Protein AF-A0A9K3CYK8-F1 (afdb_monomer)

pLDDT: mean 83.5, std 22.13, range [29.59, 98.69]

Nearest PDB structures (foldseek):
  2ig6-assembly1_B  TM=9.078E-01  e=1.113E-08  Clostridium acetobutylicum
  2ig6-assembly1_A  TM=8.802E-01  e=7.775E-09  Clostridium acetobutylicum
  4hmt-assembly1_B  TM=7.846E-01  e=5.418E-07  Pseudomonas fluorescens
  1wv4-assembly1_A  TM=6.008E-01  e=1.178E-06  Escherichia coli
  6vna-assembly1_C  TM=7.480E-01  e=2.199E-03  Paracoccus denitrificans PD1222

Foldseek 3Di:
DDDPDPPPDDDDPPDDPDPPPCVVVDDDDPLPPDDVPDDDPCPPLCVDPDPDQPAPLSLLVVLQVLFWWKKWFAAPVRDIDIDTHGFQDQDPQGTKDKDFCPDSVNVRCVVPQWMKIWDADPLQKIKIKIFGKDWDDDPVVLVVSCVRPVVVCVVQPDPSSNSMTMMGRRWIKIKIWGPNDQLIFIDIHTGNPDDTFQAAKFFAPVQFPLPCQLQVQQSRSQWDADPSSGIGGDRGSHPLPCRSQVRRPRNRMGRGDD

Radius of gyration: 25.14 Å; Cα contacts (8 Å, |Δi|>4): 433; chains: 1; bounding box: 73×49×67 Å

Structure (mmCIF, N/CA/C/O backbone):
data_AF-A0A9K3CYK8-F1
#
_entry.id   AF-A0A9K3CYK8-F1
#
loop_
_atom_site.group_PDB
_atom_site.id
_atom_site.type_symbol
_atom_site.label_atom_id
_atom_site.label_alt_id
_atom_site.label_comp_id
_atom_site.label_asym_id
_atom_site.label_entity_id
_atom_site.label_seq_id
_atom_site.pdbx_PDB_ins_code
_atom_site.Cartn_x
_atom_site.Cartn_y
_atom_site.Cartn_z
_atom_site.occupancy
_atom_site.B_iso_or_equiv
_atom_site.auth_seq_id
_atom_site.auth_comp_id
_atom_site.auth_asym_id
_atom_site.auth_atom_id
_atom_site.pdbx_PDB_model_num
ATOM 1 N N . MET A 1 1 ? -45.089 -24.190 -9.686 1.00 43.69 1 MET A N 1
ATOM 2 C CA . MET A 1 1 ? -44.679 -24.145 -11.102 1.00 43.69 1 MET A CA 1
ATOM 3 C C . MET A 1 1 ? -45.570 -23.138 -11.801 1.00 43.69 1 MET A C 1
ATOM 5 O O . MET A 1 1 ? -46.744 -23.421 -11.980 1.00 43.69 1 MET A O 1
ATOM 9 N N . LEU A 1 2 ? -45.048 -21.945 -12.073 1.00 34.94 2 LEU A N 1
ATOM 10 C CA . LEU A 1 2 ? -45.691 -20.921 -12.896 1.00 34.94 2 LEU A CA 1
ATOM 11 C C . LEU A 1 2 ? -44.668 -20.553 -13.970 1.00 34.94 2 LEU A C 1
ATOM 13 O O . LEU A 1 2 ? -43.512 -20.273 -13.654 1.00 34.94 2 LEU A O 1
ATOM 17 N N . GLU A 1 3 ? -45.086 -20.710 -15.219 1.00 35.28 3 GLU A N 1
ATOM 18 C CA . GLU A 1 3 ? -44.246 -20.758 -16.409 1.00 35.28 3 GLU A CA 1
ATOM 19 C C . GLU A 1 3 ? -43.629 -19.399 -16.752 1.00 35.28 3 GLU A C 1
ATOM 21 O O . GLU A 1 3 ? -44.305 -18.383 -16.911 1.00 35.28 3 GLU A O 1
ATOM 26 N N . VAL A 1 4 ? -42.309 -19.416 -16.924 1.00 42.91 4 VAL A N 1
ATOM 27 C CA . VAL A 1 4 ? -41.505 -18.332 -17.485 1.00 42.91 4 VAL A CA 1
ATOM 28 C C . VAL A 1 4 ? -41.605 -18.424 -19.012 1.00 42.91 4 VAL A C 1
ATOM 30 O O . VAL A 1 4 ? -40.718 -18.971 -19.655 1.00 42.91 4 VAL A O 1
ATOM 33 N N . SER A 1 5 ? -42.708 -17.968 -19.616 1.00 43.75 5 SER A N 1
ATOM 34 C CA . SER A 1 5 ? -42.855 -18.016 -21.088 1.00 43.75 5 SER A CA 1
ATOM 35 C C . SER A 1 5 ? -43.394 -16.736 -21.744 1.00 43.75 5 SER A C 1
ATOM 37 O O . SER A 1 5 ? -43.825 -16.772 -22.895 1.00 43.75 5 SER A O 1
ATOM 39 N N . ARG A 1 6 ? -43.372 -15.585 -21.057 1.00 40.88 6 ARG A N 1
ATOM 40 C CA . ARG A 1 6 ? -43.890 -14.312 -21.610 1.00 40.88 6 ARG A CA 1
ATOM 41 C C . ARG A 1 6 ? -42.954 -13.101 -21.524 1.00 40.88 6 ARG A C 1
ATOM 43 O O . ARG A 1 6 ? -43.420 -11.977 -21.627 1.00 40.88 6 ARG A O 1
ATOM 50 N N . LEU A 1 7 ? -41.642 -13.303 -21.387 1.00 39.56 7 LEU A N 1
ATOM 51 C CA . LEU A 1 7 ? -40.661 -12.199 -21.362 1.00 39.56 7 LEU A CA 1
ATOM 52 C C . LEU A 1 7 ? -39.682 -12.181 -22.553 1.00 39.56 7 LEU A C 1
ATOM 54 O O . LEU A 1 7 ? -38.671 -11.495 -22.487 1.00 39.56 7 LEU A O 1
ATOM 58 N N . LEU A 1 8 ? -39.966 -12.899 -23.648 1.00 42.44 8 LEU A N 1
ATOM 59 C CA . LEU A 1 8 ? -39.068 -12.979 -24.816 1.00 42.44 8 LEU A CA 1
ATOM 60 C C . LEU A 1 8 ? -39.701 -12.557 -26.157 1.00 42.44 8 LEU A C 1
ATOM 62 O O . LEU A 1 8 ? -39.203 -12.969 -27.199 1.00 42.44 8 LEU A O 1
ATOM 66 N N . SER A 1 9 ? -40.781 -11.765 -26.179 1.00 41.84 9 SER A N 1
ATOM 67 C CA . SER A 1 9 ? -41.390 -11.343 -27.459 1.00 41.84 9 SER A CA 1
ATOM 68 C C . SER A 1 9 ? -41.108 -9.908 -27.898 1.00 41.84 9 SER A C 1
ATOM 70 O O . SER A 1 9 ? -41.313 -9.625 -29.072 1.00 41.84 9 SER A O 1
ATOM 72 N N . ASP A 1 10 ? -40.566 -9.039 -27.044 1.00 39.19 10 ASP A N 1
ATOM 73 C CA . ASP A 1 10 ? -40.296 -7.651 -27.434 1.00 39.19 10 ASP A CA 1
ATOM 74 C C . ASP A 1 10 ? -38.790 -7.386 -27.397 1.00 39.19 10 ASP A C 1
ATOM 76 O O . ASP A 1 10 ? -38.218 -6.961 -26.394 1.00 39.19 10 ASP A O 1
ATOM 80 N N . SER A 1 11 ? -38.127 -7.683 -28.516 1.00 43.31 11 SER A N 1
ATOM 81 C CA . SER A 1 11 ? -36.791 -7.143 -28.769 1.00 43.31 11 SER A CA 1
ATOM 82 C C . SER A 1 11 ? -36.913 -5.619 -28.897 1.00 43.31 11 SER A C 1
ATOM 84 O O . SER A 1 11 ? -37.762 -5.159 -29.666 1.00 43.31 11 SER A O 1
ATOM 86 N N . PRO A 1 12 ? -36.107 -4.814 -28.178 1.00 38.88 12 PRO A N 1
ATOM 87 C CA . PRO A 1 12 ? -36.102 -3.374 -28.390 1.00 38.88 12 PRO A CA 1
ATOM 88 C C . PRO A 1 12 ? -35.723 -3.083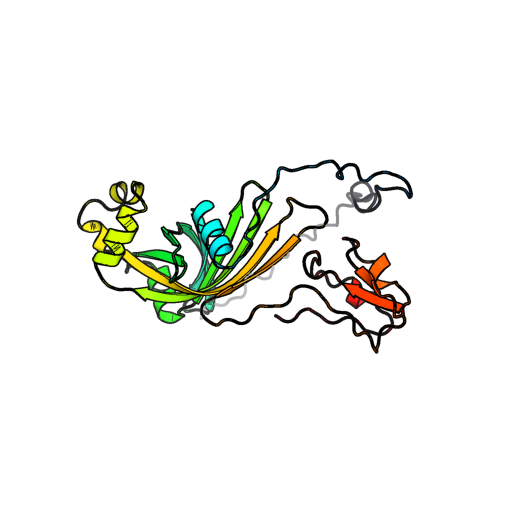 -29.851 1.00 38.88 12 PRO A C 1
ATOM 90 O O . PRO A 1 12 ? -34.936 -3.837 -30.437 1.00 38.88 12 PRO A O 1
ATOM 93 N N . PRO A 1 13 ? -36.278 -2.024 -30.468 1.00 39.53 13 PRO A N 1
ATOM 94 C CA . PRO A 1 13 ? -35.960 -1.691 -31.847 1.00 39.53 13 PRO A CA 1
ATOM 95 C C . PRO A 1 13 ? -34.449 -1.510 -31.987 1.00 39.53 13 PRO A C 1
ATOM 97 O O . PRO A 1 13 ? -33.815 -0.848 -31.162 1.00 39.53 13 PRO A O 1
ATOM 100 N N . ALA A 1 14 ? -33.877 -2.120 -33.025 1.00 38.59 14 ALA A N 1
ATOM 101 C CA . ALA A 1 14 ? -32.474 -1.952 -33.358 1.00 38.59 14 ALA A CA 1
ATOM 102 C C . ALA A 1 14 ? -32.187 -0.455 -33.524 1.00 38.59 14 ALA A C 1
ATOM 104 O O . ALA A 1 14 ? -32.680 0.180 -34.457 1.00 38.59 14 ALA A O 1
ATOM 105 N N . MET A 1 15 ? -31.408 0.113 -32.602 1.00 33.16 15 MET A N 1
ATOM 106 C CA . MET A 1 15 ? -30.858 1.445 -32.789 1.00 33.16 15 MET A CA 1
ATOM 107 C C . MET A 1 15 ? -29.897 1.361 -33.969 1.00 33.16 15 MET A C 1
ATOM 109 O O . MET A 1 15 ? -28.824 0.766 -33.878 1.00 33.16 15 MET A O 1
ATOM 113 N N . THR A 1 16 ? -30.306 1.924 -35.101 1.00 40.19 16 THR A N 1
ATOM 114 C CA . THR A 1 16 ? -29.392 2.210 -36.203 1.00 40.19 16 THR A CA 1
ATOM 115 C C . THR A 1 16 ? -28.245 3.056 -35.650 1.00 40.19 16 THR A C 1
ATOM 117 O O . THR A 1 16 ? -28.534 4.011 -34.920 1.00 40.19 16 THR A O 1
ATOM 120 N N . PRO A 1 17 ? -26.973 2.758 -35.965 1.00 34.97 17 PRO A N 1
ATOM 121 C CA . PRO A 1 17 ? -25.874 3.600 -35.525 1.00 34.97 17 PRO A CA 1
ATOM 122 C C . PRO A 1 17 ? -26.105 4.990 -36.115 1.00 34.97 17 PRO A C 1
ATOM 124 O O . PRO A 1 17 ? -26.083 5.156 -37.335 1.00 34.97 17 PRO A O 1
ATOM 127 N N . SER A 1 18 ? -26.380 5.986 -35.273 1.00 39.28 18 SER A N 1
ATOM 128 C CA . SER A 1 18 ? -26.296 7.369 -35.719 1.00 39.28 18 SER A CA 1
ATOM 129 C C . SER A 1 18 ? -24.838 7.603 -36.079 1.00 39.28 18 SER A C 1
ATOM 131 O O . SER A 1 18 ? -23.962 7.490 -35.219 1.00 39.28 18 SER A O 1
ATOM 133 N N . THR A 1 19 ? -24.571 7.897 -37.346 1.00 39.47 19 THR A N 1
ATOM 134 C CA . THR A 1 19 ? -23.263 8.318 -37.848 1.00 39.47 19 THR A CA 1
ATOM 135 C C . THR A 1 19 ? -22.963 9.734 -37.364 1.00 39.47 19 THR A C 1
ATOM 137 O O . THR A 1 19 ? -22.820 10.663 -38.158 1.00 39.47 19 THR A O 1
ATOM 140 N N . THR A 1 20 ? -22.922 9.923 -36.048 1.00 37.44 20 THR A N 1
ATOM 141 C CA . THR A 1 20 ? -22.268 11.084 -35.470 1.00 37.44 20 THR A CA 1
ATOM 142 C C . THR A 1 20 ? -20.793 10.869 -35.746 1.00 37.44 20 THR A C 1
ATOM 144 O O . THR A 1 20 ? -20.155 9.992 -35.167 1.00 37.44 20 THR A O 1
ATOM 147 N N . ASP A 1 21 ? -20.296 11.594 -36.735 1.00 35.34 21 ASP A N 1
ATOM 148 C CA . ASP A 1 21 ? -18.904 11.573 -37.127 1.00 35.34 21 ASP A CA 1
ATOM 149 C C . ASP A 1 21 ? -18.060 12.164 -35.987 1.00 35.34 21 ASP A C 1
ATOM 151 O O . ASP A 1 21 ? -17.950 13.376 -35.819 1.00 35.34 21 ASP A O 1
ATOM 155 N N . TYR A 1 22 ? -17.519 11.282 -35.146 1.00 37.88 22 TYR A N 1
ATOM 156 C CA . TYR A 1 22 ? -16.592 11.630 -34.069 1.00 37.88 22 TYR A CA 1
ATOM 157 C C . TYR A 1 22 ? -15.144 11.759 -34.563 1.00 37.88 22 TYR A C 1
ATOM 159 O O . TYR A 1 22 ? -14.244 11.934 -33.738 1.00 37.88 22 TYR A O 1
ATOM 167 N N . SER A 1 23 ? -14.891 11.715 -35.880 1.00 35.56 23 SER A N 1
ATOM 168 C CA . SER A 1 23 ? -13.539 11.875 -36.440 1.00 35.56 23 SER A CA 1
ATOM 169 C C . SER A 1 23 ? -12.881 13.216 -36.083 1.00 35.56 23 SER A C 1
ATOM 171 O O . SER A 1 23 ? -11.661 13.324 -36.142 1.00 35.56 23 SER A O 1
ATOM 173 N N . GLY A 1 24 ? -13.659 14.208 -35.629 1.00 30.00 24 GLY A N 1
ATOM 174 C CA . GLY A 1 24 ? -13.159 15.487 -35.115 1.00 30.00 24 GLY A CA 1
ATOM 175 C C . GLY A 1 24 ? -12.863 15.554 -33.607 1.00 30.00 24 GLY A C 1
ATOM 176 O O . GLY A 1 24 ? -12.351 16.574 -33.159 1.00 30.00 24 GLY A O 1
ATOM 177 N N . TYR A 1 25 ? -13.175 14.523 -32.808 1.00 34.19 25 TYR A N 1
ATOM 178 C CA . TYR A 1 25 ? -12.958 14.527 -31.343 1.00 34.19 25 TYR A CA 1
ATOM 179 C C . TYR A 1 25 ? -11.741 13.712 -30.881 1.00 34.19 25 TYR A C 1
ATOM 181 O O . TYR A 1 25 ? -11.407 13.719 -29.698 1.00 34.19 25 TYR A O 1
ATOM 189 N N . PHE A 1 26 ? -11.062 13.042 -31.810 1.00 38.69 26 PHE A N 1
ATOM 190 C CA . PHE A 1 26 ? -9.805 12.334 -31.576 1.00 38.69 26 PHE A CA 1
ATOM 191 C C . PHE A 1 26 ? -8.806 12.686 -32.679 1.00 38.69 26 PHE A C 1
ATOM 193 O O . PHE A 1 26 ? -8.348 11.825 -33.425 1.00 38.69 26 PHE A O 1
ATOM 200 N N . THR A 1 27 ? -8.486 13.970 -32.821 1.00 36.06 27 THR A N 1
ATOM 201 C CA . THR A 1 27 ? -7.318 14.380 -33.602 1.00 36.06 27 THR A CA 1
ATOM 202 C C . THR A 1 27 ? -6.124 14.471 -32.658 1.00 36.06 27 THR A C 1
ATOM 204 O O . THR A 1 27 ? -6.089 15.356 -31.808 1.00 36.06 27 THR A O 1
ATOM 207 N N . GLU A 1 28 ? -5.184 13.544 -32.853 1.00 29.59 28 GLU A N 1
ATOM 208 C CA . GLU A 1 28 ? -3.887 13.380 -32.178 1.00 29.59 28 GLU A CA 1
ATOM 209 C C . GLU A 1 28 ? -3.940 12.841 -30.728 1.00 29.59 28 GLU A C 1
ATOM 211 O O . GLU A 1 28 ? -4.665 13.361 -29.877 1.00 29.59 28 GLU A O 1
ATOM 216 N N . PRO A 1 29 ? -3.148 11.802 -30.385 1.00 33.84 29 PRO A N 1
ATOM 217 C CA . PRO A 1 29 ? -2.885 11.490 -28.986 1.00 33.84 29 PRO A CA 1
ATOM 218 C C . PRO A 1 29 ? -2.253 12.722 -28.326 1.00 33.84 29 PRO A C 1
ATOM 220 O O . PRO A 1 29 ? -1.322 13.310 -28.869 1.00 33.84 29 PRO A O 1
ATOM 223 N N . VAL A 1 30 ? -2.693 13.071 -27.114 1.00 38.59 30 VAL A N 1
ATOM 224 C CA . VAL A 1 30 ? -2.166 14.205 -26.313 1.00 38.59 30 VAL A CA 1
ATOM 225 C C . VAL A 1 30 ? -0.647 14.090 -26.029 1.00 38.59 30 VAL A C 1
ATOM 227 O O . VAL A 1 30 ? -0.041 14.982 -25.450 1.00 38.59 30 VAL A O 1
ATOM 230 N N . TYR A 1 31 ? -0.009 13.001 -26.467 1.00 39.22 31 TYR A N 1
ATOM 231 C CA . TYR A 1 31 ? 1.427 12.740 -26.394 1.00 39.22 31 TYR A CA 1
ATOM 232 C C . TYR A 1 31 ? 2.251 13.283 -27.580 1.00 39.22 31 TYR A C 1
ATOM 234 O O . TYR A 1 31 ? 3.474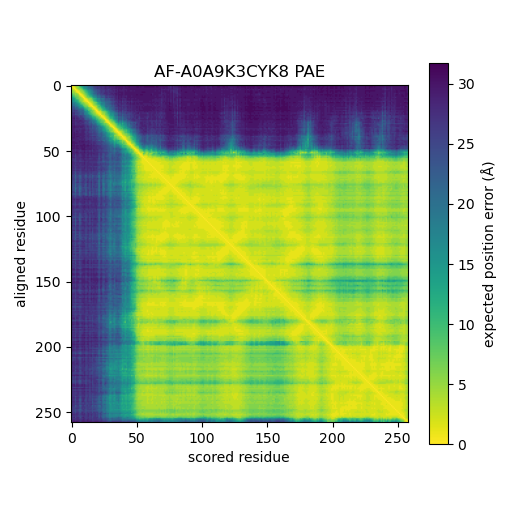 13.197 -27.525 1.00 39.22 31 TYR A O 1
ATOM 242 N N . ASN A 1 32 ? 1.628 13.854 -28.619 1.00 37.91 32 ASN A N 1
ATOM 243 C CA . ASN A 1 32 ? 2.326 14.401 -29.798 1.00 37.91 32 ASN A CA 1
ATOM 244 C C . ASN A 1 32 ? 2.518 15.932 -29.789 1.00 37.91 32 ASN A C 1
ATOM 246 O O . ASN A 1 32 ? 2.875 16.505 -30.812 1.00 37.91 32 ASN A O 1
ATOM 250 N N . LEU A 1 33 ? 2.308 16.618 -28.662 1.00 42.50 33 LEU A N 1
ATOM 251 C CA . LEU A 1 33 ? 2.426 18.085 -28.595 1.00 42.50 33 LEU A CA 1
ATOM 252 C C . LEU A 1 33 ? 3.834 18.612 -28.280 1.00 42.50 33 LEU A C 1
ATOM 254 O O . LEU A 1 33 ? 3.968 19.781 -27.942 1.00 42.50 33 LEU A O 1
ATOM 258 N N . ILE A 1 34 ? 4.877 17.786 -28.368 1.00 43.22 34 ILE A N 1
ATOM 259 C CA . ILE A 1 34 ? 6.251 18.273 -28.220 1.00 43.22 34 ILE A CA 1
ATOM 260 C C . ILE A 1 34 ? 7.009 17.909 -29.487 1.00 43.22 34 ILE A C 1
ATOM 262 O O . ILE A 1 34 ? 7.433 16.766 -29.688 1.00 43.22 34 ILE A O 1
ATOM 266 N N . SER A 1 35 ? 7.135 18.896 -30.367 1.00 41.78 35 SER A N 1
ATOM 267 C CA . SER A 1 35 ? 7.984 18.805 -31.547 1.00 41.78 35 SER A CA 1
ATOM 268 C C . SE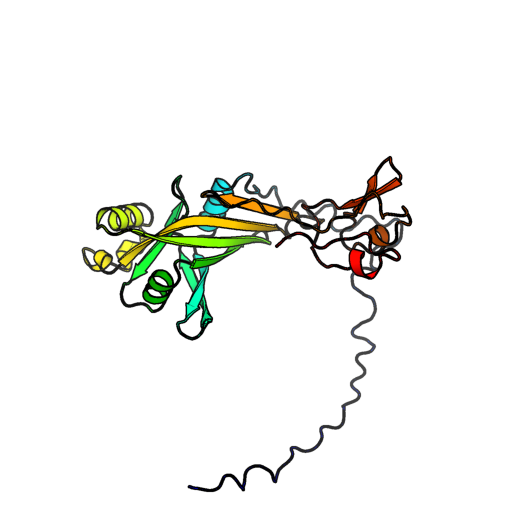R A 1 35 ? 9.440 18.605 -31.102 1.00 41.78 35 SER A C 1
ATOM 270 O O . SER A 1 35 ? 9.827 19.100 -30.040 1.00 41.78 35 SER A O 1
ATOM 272 N N . PRO A 1 36 ? 10.295 17.917 -31.880 1.00 39.66 36 PRO A N 1
ATOM 273 C CA . PRO A 1 36 ? 11.711 17.793 -31.543 1.00 39.66 36 PRO A CA 1
ATOM 274 C C . PRO A 1 36 ? 12.350 19.185 -31.386 1.00 39.66 36 PRO A C 1
ATOM 276 O O . PRO A 1 36 ? 12.554 19.883 -32.378 1.00 39.66 36 PRO A O 1
ATOM 279 N N . GLY A 1 37 ? 12.646 19.588 -30.146 1.00 50.44 37 GLY A N 1
ATOM 280 C CA . GLY A 1 37 ? 13.213 20.901 -29.813 1.00 50.44 37 GLY A CA 1
ATOM 281 C C . GLY A 1 37 ? 12.299 21.862 -29.039 1.00 50.44 37 GLY A C 1
ATOM 282 O O . GLY A 1 37 ? 12.760 22.954 -28.720 1.00 50.44 37 GLY A O 1
ATOM 283 N N . GLU A 1 38 ? 11.056 21.492 -28.714 1.00 42.59 38 GLU A N 1
ATOM 284 C CA . GLU A 1 38 ? 10.221 22.254 -27.770 1.00 42.59 38 GLU A CA 1
ATOM 285 C C . GLU A 1 38 ? 10.530 21.840 -26.320 1.00 42.59 38 GLU A C 1
ATOM 287 O O . GLU A 1 38 ? 10.565 20.651 -25.997 1.00 42.59 38 GLU A O 1
ATOM 292 N N . GLU A 1 39 ? 10.791 22.820 -25.448 1.00 45.56 39 GLU A N 1
ATOM 293 C CA . GLU A 1 39 ? 10.859 22.599 -23.999 1.00 45.56 39 GLU A CA 1
ATOM 294 C C . GLU A 1 39 ? 9.485 22.121 -23.513 1.00 45.56 39 GLU A C 1
ATOM 296 O O . GLU A 1 39 ? 8.460 22.699 -23.879 1.00 45.56 39 GLU A O 1
ATOM 301 N N . ASP A 1 40 ? 9.454 21.038 -22.728 1.00 48.50 40 ASP A N 1
ATOM 302 C CA . ASP A 1 40 ? 8.214 20.537 -22.133 1.00 48.50 40 ASP A CA 1
ATOM 303 C C . ASP A 1 40 ? 7.593 21.678 -21.303 1.00 48.50 40 ASP A C 1
ATOM 305 O O . ASP A 1 40 ? 8.203 22.102 -20.323 1.00 48.50 40 ASP A O 1
ATOM 309 N N . PRO A 1 41 ? 6.391 22.187 -21.649 1.00 44.19 41 PRO A N 1
ATOM 310 C CA . PRO A 1 41 ? 5.795 23.358 -20.999 1.00 44.19 41 PRO A CA 1
ATOM 311 C C . PRO A 1 41 ? 5.457 23.128 -19.516 1.00 44.19 41 PRO A C 1
ATOM 313 O O . PRO A 1 41 ? 4.925 24.014 -18.849 1.00 44.19 41 PRO A O 1
ATOM 316 N N . TYR A 1 42 ? 5.733 21.931 -18.998 1.00 49.88 42 TYR A N 1
ATOM 317 C CA . TYR A 1 42 ? 5.542 21.537 -17.616 1.00 49.88 42 TYR A CA 1
ATOM 318 C C . TYR A 1 42 ? 6.852 21.324 -16.839 1.00 49.88 42 TYR A C 1
ATOM 320 O O . TYR A 1 42 ? 6.779 20.911 -15.682 1.00 49.88 42 TYR A O 1
ATOM 328 N N . THR A 1 43 ? 8.027 21.617 -17.413 1.00 44.75 43 THR A N 1
ATOM 329 C CA . THR A 1 43 ? 9.322 21.569 -16.695 1.00 44.75 43 THR A CA 1
ATOM 330 C C . THR A 1 43 ? 9.393 22.545 -15.526 1.00 44.75 43 THR A C 1
ATOM 332 O O . THR A 1 43 ? 10.103 22.274 -14.563 1.00 44.75 43 THR A O 1
ATOM 335 N N . ASP A 1 44 ? 8.614 23.627 -15.583 1.00 35.62 44 ASP A N 1
ATOM 336 C CA . ASP A 1 44 ? 8.549 24.673 -14.556 1.00 35.62 44 ASP A CA 1
ATOM 337 C C . ASP A 1 44 ? 7.358 24.524 -13.594 1.00 35.62 44 ASP A C 1
ATOM 339 O O . ASP A 1 44 ? 7.098 25.414 -12.781 1.00 35.62 44 ASP A O 1
ATOM 343 N N . LEU A 1 45 ? 6.623 23.403 -13.635 1.00 41.59 45 LEU A N 1
ATOM 344 C CA . LEU A 1 45 ? 5.694 23.068 -12.553 1.00 41.59 45 LEU A CA 1
ATOM 345 C C . LEU A 1 45 ? 6.489 22.570 -11.339 1.00 41.59 45 LEU A C 1
ATOM 347 O O . LEU A 1 45 ? 6.447 21.393 -10.985 1.00 41.59 45 LEU A O 1
ATOM 351 N N . ASP A 1 46 ? 7.195 23.490 -10.683 1.00 42.94 46 ASP A N 1
ATOM 352 C CA . ASP A 1 46 ? 7.652 23.315 -9.308 1.00 42.94 46 ASP A CA 1
ATOM 353 C C . ASP A 1 46 ? 6.405 23.328 -8.409 1.00 42.94 46 ASP A C 1
ATOM 355 O O . ASP A 1 46 ? 5.988 24.356 -7.873 1.00 42.94 46 ASP A O 1
ATOM 359 N N . MET A 1 47 ? 5.739 22.171 -8.317 1.00 44.38 47 MET A N 1
ATOM 360 C CA . MET A 1 47 ? 4.510 21.919 -7.547 1.00 44.38 47 MET A CA 1
ATOM 361 C C . MET A 1 47 ? 4.730 21.986 -6.023 1.00 44.38 47 MET A C 1
ATOM 363 O O . MET A 1 47 ? 3.959 21.418 -5.251 1.00 44.38 47 MET A O 1
ATOM 367 N N . GLY A 1 48 ? 5.758 22.710 -5.574 1.00 39.41 48 GLY A N 1
ATOM 368 C CA . GLY A 1 48 ? 6.210 22.742 -4.197 1.00 39.41 48 GLY A CA 1
ATOM 369 C C . GLY A 1 48 ? 6.886 21.429 -3.814 1.00 39.41 48 GLY A C 1
ATOM 370 O O . GLY A 1 48 ? 6.496 20.341 -4.230 1.00 39.41 48 GLY A O 1
ATOM 371 N N . PHE A 1 49 ? 7.921 21.522 -2.986 1.00 41.62 49 PHE A N 1
ATOM 372 C CA . PHE A 1 49 ? 8.564 20.356 -2.390 1.00 41.62 49 PHE A CA 1
ATOM 373 C C . PHE A 1 49 ? 7.543 19.572 -1.548 1.00 41.62 49 PHE A C 1
ATOM 375 O O . PHE A 1 49 ? 7.299 19.890 -0.381 1.00 41.62 49 PHE A O 1
ATOM 382 N N . VAL A 1 50 ? 6.939 18.536 -2.129 1.00 49.84 50 VAL A N 1
ATOM 383 C CA . VAL A 1 50 ? 6.187 17.541 -1.368 1.00 49.84 50 VAL A CA 1
ATOM 384 C C . VAL A 1 50 ? 7.199 16.771 -0.526 1.00 49.84 50 VAL A C 1
ATOM 386 O O . VAL A 1 50 ? 8.155 16.195 -1.047 1.00 49.84 50 VAL A O 1
ATOM 389 N N . SER A 1 51 ? 7.006 16.762 0.793 1.00 58.06 51 SER A N 1
ATOM 390 C CA . SER A 1 51 ? 7.785 15.900 1.681 1.00 58.06 51 SER A CA 1
ATOM 391 C C . SER A 1 51 ? 7.337 14.456 1.463 1.00 58.06 51 SER A C 1
ATOM 393 O O . SER A 1 51 ? 6.350 13.997 2.041 1.00 58.06 51 SER A O 1
ATOM 395 N N . TRP A 1 52 ? 8.019 13.761 0.556 1.00 64.62 52 TRP A N 1
ATOM 396 C CA . TRP A 1 52 ? 7.768 12.354 0.285 1.00 64.62 52 TRP A CA 1
ATOM 397 C C . TRP A 1 52 ? 8.165 11.505 1.495 1.00 64.62 52 TRP A C 1
ATOM 399 O O . TRP A 1 52 ? 9.263 11.670 2.025 1.00 64.62 52 TRP A O 1
ATOM 409 N N . PRO A 1 53 ? 7.319 10.556 1.922 1.00 70.19 53 PRO A N 1
ATOM 410 C CA . PRO A 1 53 ? 7.685 9.610 2.960 1.00 70.19 53 PRO A CA 1
ATOM 411 C C . PRO A 1 53 ? 8.940 8.809 2.607 1.00 70.19 53 PRO A C 1
ATOM 413 O O . PRO A 1 53 ? 8.929 7.993 1.691 1.00 70.19 53 PRO A O 1
ATOM 416 N N . GLU A 1 54 ? 10.013 9.008 3.370 1.00 70.50 54 GLU A N 1
ATOM 417 C CA . GLU A 1 54 ? 11.309 8.358 3.116 1.00 70.50 54 GLU A CA 1
ATOM 418 C C . GLU A 1 54 ? 11.411 6.938 3.701 1.00 70.50 54 GLU A C 1
ATOM 420 O O . GLU A 1 54 ? 12.381 6.224 3.457 1.00 70.50 54 GLU A O 1
ATOM 425 N N . ASN A 1 55 ? 10.441 6.516 4.518 1.00 79.38 55 ASN A N 1
ATOM 426 C CA . ASN A 1 55 ? 10.437 5.203 5.162 1.00 79.38 55 ASN A CA 1
ATOM 427 C C . ASN A 1 55 ? 9.016 4.722 5.497 1.00 79.38 55 ASN A C 1
ATOM 429 O O . ASN A 1 55 ? 8.034 5.461 5.388 1.00 79.38 55 ASN A O 1
ATOM 433 N N . GLN A 1 56 ? 8.906 3.475 5.968 1.00 83.56 56 GLN A N 1
ATOM 434 C CA . GLN A 1 56 ? 7.624 2.855 6.307 1.00 83.56 56 GLN A CA 1
ATOM 435 C C . GLN A 1 56 ? 6.831 3.633 7.367 1.00 83.56 56 GLN A C 1
ATOM 437 O O . GLN A 1 56 ? 5.609 3.712 7.279 1.00 83.56 56 GLN A O 1
ATOM 442 N N . LYS A 1 57 ? 7.503 4.242 8.350 1.00 86.94 57 LYS A N 1
ATOM 443 C CA . LYS A 1 57 ? 6.838 5.018 9.404 1.00 86.94 57 LYS A CA 1
ATOM 444 C C . LYS A 1 57 ? 6.244 6.301 8.833 1.00 86.94 57 LYS A C 1
ATOM 446 O O . LYS A 1 57 ? 5.099 6.624 9.131 1.00 86.94 57 LYS A O 1
ATOM 451 N N . ALA A 1 58 ? 6.988 6.987 7.970 1.00 87.69 58 ALA A N 1
ATOM 452 C CA . ALA A 1 58 ? 6.510 8.167 7.269 1.00 87.69 58 ALA A CA 1
ATOM 453 C C . ALA A 1 58 ? 5.318 7.835 6.354 1.00 87.69 58 ALA A C 1
ATOM 455 O O . ALA A 1 58 ? 4.383 8.622 6.274 1.00 87.69 58 ALA A O 1
ATOM 456 N N . ALA A 1 59 ? 5.296 6.658 5.716 1.00 92.44 59 ALA A N 1
ATOM 457 C CA . ALA A 1 59 ? 4.180 6.245 4.861 1.00 92.44 59 ALA A CA 1
ATOM 458 C C . ALA A 1 59 ? 2.891 6.001 5.666 1.00 92.44 59 ALA A C 1
ATOM 460 O O . ALA A 1 59 ? 1.801 6.407 5.260 1.00 92.44 59 ALA A O 1
ATOM 461 N N . LEU A 1 60 ? 3.007 5.381 6.846 1.00 95.50 60 LEU A N 1
ATOM 462 C CA . LEU A 1 60 ? 1.878 5.245 7.768 1.00 95.50 60 LEU A CA 1
ATOM 463 C C . LEU A 1 60 ? 1.444 6.608 8.315 1.00 95.50 60 LEU A C 1
ATOM 465 O O . LEU A 1 60 ? 0.248 6.889 8.378 1.00 95.50 60 LEU A O 1
ATOM 469 N N . GLN A 1 61 ? 2.396 7.475 8.662 1.00 95.31 61 GLN A N 1
ATOM 470 C CA . GLN A 1 61 ? 2.098 8.831 9.116 1.00 95.31 61 GLN A CA 1
ATOM 471 C C . GLN A 1 61 ? 1.377 9.642 8.032 1.00 95.31 61 GLN A C 1
ATOM 473 O O . GLN A 1 61 ? 0.413 10.331 8.332 1.00 95.31 61 GLN A O 1
ATOM 478 N N . PHE A 1 62 ? 1.734 9.466 6.763 1.00 94.81 62 PHE A N 1
ATOM 479 C CA . PHE A 1 62 ? 1.047 10.106 5.646 1.00 94.81 62 PHE A CA 1
ATOM 480 C C . PHE A 1 62 ? -0.443 9.714 5.572 1.00 94.81 62 PHE A C 1
ATOM 482 O O . PHE A 1 62 ? -1.309 10.569 5.396 1.00 94.81 62 PHE A O 1
ATOM 489 N N . LEU A 1 63 ? -0.782 8.439 5.818 1.00 96.56 63 LEU A N 1
ATOM 490 C CA . LEU A 1 63 ? -2.180 8.007 5.985 1.00 96.56 63 LEU A CA 1
ATOM 491 C C . LEU A 1 63 ? -2.862 8.689 7.187 1.00 96.56 63 LEU A C 1
ATOM 493 O O . LEU A 1 63 ? -4.043 9.034 7.112 1.00 96.56 63 LEU A O 1
ATOM 497 N N . ARG A 1 64 ? -2.138 8.888 8.298 1.00 96.19 64 ARG A N 1
ATOM 498 C CA . ARG A 1 64 ? -2.636 9.600 9.489 1.00 96.19 64 ARG A CA 1
ATOM 499 C C . ARG A 1 64 ? -2.899 11.078 9.210 1.00 96.19 64 ARG A C 1
ATOM 501 O O . ARG A 1 64 ? -3.894 11.591 9.725 1.00 96.19 64 ARG A O 1
ATOM 508 N N . ASP A 1 65 ? -2.064 11.710 8.393 1.00 95.12 65 ASP A N 1
ATOM 509 C CA . ASP A 1 65 ? -2.156 13.124 8.024 1.00 95.12 65 ASP A CA 1
ATOM 510 C C . ASP A 1 65 ? -3.316 13.378 7.050 1.00 95.12 65 ASP A C 1
ATOM 512 O O . ASP A 1 65 ? -4.044 14.357 7.206 1.00 95.12 65 ASP A O 1
ATOM 516 N N . ILE A 1 66 ? -3.580 12.447 6.118 1.00 95.75 66 ILE A N 1
ATOM 517 C CA . ILE A 1 66 ? -4.822 12.447 5.315 1.00 95.75 66 ILE A CA 1
ATOM 518 C C . ILE A 1 66 ? -6.058 12.281 6.215 1.00 95.75 66 ILE A C 1
ATOM 520 O O . ILE A 1 66 ? -7.141 12.770 5.889 1.00 95.75 66 ILE A O 1
ATOM 524 N N . LYS A 1 67 ? -5.890 11.627 7.370 1.00 94.44 67 LYS A N 1
ATOM 525 C CA . LYS A 1 67 ? -6.902 11.343 8.392 1.00 94.44 67 LYS A CA 1
ATOM 526 C C . LYS A 1 67 ? -7.992 10.392 7.917 1.00 94.44 67 LYS A C 1
ATOM 528 O O . LYS A 1 67 ? -8.022 9.252 8.376 1.00 94.44 67 LYS A O 1
ATOM 533 N N . SER A 1 68 ? -8.872 10.854 7.036 1.00 96.56 68 SER A N 1
ATOM 534 C CA . SER A 1 68 ? -10.035 10.114 6.554 1.00 96.56 68 SER A CA 1
ATOM 535 C C . SER A 1 68 ? -9.692 9.409 5.246 1.00 96.56 68 SER A C 1
ATOM 537 O O . SER A 1 68 ? -9.623 10.021 4.182 1.00 96.56 68 SER A O 1
ATOM 539 N N . VAL A 1 69 ? -9.477 8.099 5.325 1.00 98.31 69 VAL A N 1
ATOM 540 C CA . VAL A 1 69 ? -9.014 7.258 4.212 1.00 98.31 69 VAL A CA 1
ATOM 541 C C . VAL A 1 69 ? -10.002 6.126 3.947 1.00 98.31 69 VAL A C 1
ATOM 543 O O . VAL A 1 69 ? -10.862 5.807 4.770 1.00 98.31 69 VAL A O 1
ATOM 546 N N . THR A 1 70 ? -9.906 5.496 2.782 1.00 98.69 70 THR A N 1
ATOM 547 C CA . THR A 1 70 ? -10.781 4.381 2.413 1.00 98.69 70 THR A CA 1
ATOM 548 C C . THR A 1 70 ? -10.239 3.078 2.978 1.00 98.69 70 THR A C 1
ATOM 550 O O . THR A 1 70 ? -9.146 2.657 2.620 1.00 98.69 70 THR A O 1
ATOM 553 N N . PHE A 1 71 ? -11.032 2.401 3.803 1.00 98.69 71 PHE A N 1
ATOM 554 C CA . PHE A 1 71 ? -10.777 1.054 4.303 1.00 98.69 71 PHE A CA 1
ATOM 555 C C . PHE A 1 71 ? -11.603 0.042 3.514 1.00 98.69 71 PHE A C 1
ATOM 557 O O . PHE A 1 71 ? -12.827 0.154 3.421 1.00 98.69 71 PHE A O 1
ATOM 564 N N . SER A 1 72 ? -10.955 -0.997 3.012 1.00 98.69 72 SER A N 1
ATOM 565 C CA . SER A 1 72 ? -11.557 -2.066 2.222 1.00 98.69 72 SER A CA 1
ATOM 566 C C . SER A 1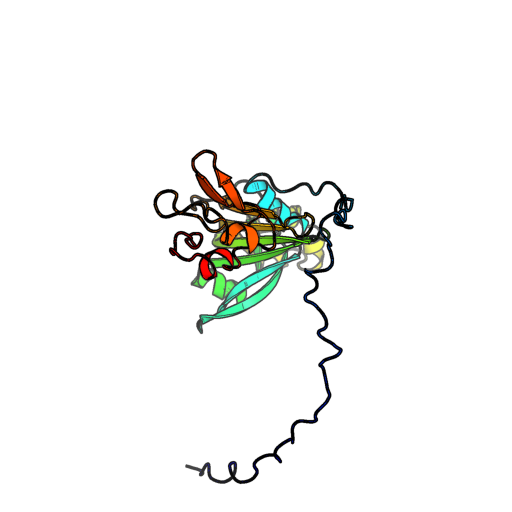 72 ? -11.334 -3.418 2.890 1.00 98.69 72 SER A C 1
ATOM 568 O O . SER A 1 72 ? -10.244 -3.735 3.363 1.00 98.69 72 SER A O 1
ATOM 570 N N . THR A 1 73 ? -12.392 -4.219 2.946 1.00 98.44 73 THR A N 1
ATOM 571 C CA . THR A 1 73 ? -12.425 -5.544 3.580 1.00 98.44 73 THR A CA 1
ATOM 572 C C . THR A 1 73 ? -13.261 -6.500 2.737 1.00 98.44 73 THR A C 1
ATOM 574 O O . THR A 1 73 ? -13.927 -6.100 1.781 1.00 98.44 73 THR A O 1
ATOM 577 N N . VAL A 1 74 ? -13.239 -7.782 3.098 1.00 98.00 74 VAL A N 1
ATOM 578 C CA . VAL A 1 74 ? -13.948 -8.839 2.373 1.00 98.00 74 VAL A CA 1
ATOM 579 C C . VAL A 1 74 ? -15.163 -9.292 3.182 1.00 98.00 74 VAL A C 1
ATOM 581 O O . VAL A 1 74 ? -15.049 -9.604 4.372 1.00 98.00 74 VAL A O 1
ATOM 584 N N . LYS A 1 75 ? -16.337 -9.341 2.547 1.00 97.75 75 LYS A N 1
ATOM 585 C CA . LYS A 1 75 ? -17.588 -9.877 3.109 1.00 97.75 75 LYS A CA 1
ATOM 586 C C . LYS A 1 75 ? -17.555 -11.406 3.211 1.00 97.75 75 LYS A C 1
ATOM 588 O O . LYS A 1 75 ? -16.688 -12.066 2.639 1.00 97.75 75 LYS A O 1
ATOM 593 N N . ALA A 1 76 ? -18.504 -11.983 3.949 1.00 96.31 76 ALA A N 1
ATOM 594 C CA . ALA A 1 76 ? -18.620 -13.436 4.112 1.00 96.31 76 ALA A CA 1
ATOM 595 C C . ALA A 1 76 ? -18.797 -14.182 2.776 1.00 96.31 76 ALA A C 1
ATOM 597 O O . ALA A 1 76 ? -18.251 -15.267 2.620 1.00 96.31 76 ALA A O 1
ATOM 598 N N . ASP A 1 77 ? -19.478 -13.561 1.810 1.00 97.00 77 ASP A N 1
ATOM 599 C CA . ASP A 1 77 ? -19.681 -14.066 0.445 1.00 97.00 77 ASP A CA 1
ATOM 600 C C . ASP A 1 77 ? -18.450 -13.909 -0.473 1.00 97.00 77 ASP A C 1
ATOM 602 O O . ASP A 1 77 ? -18.523 -14.219 -1.656 1.00 97.00 77 ASP A O 1
ATOM 606 N N . GLY A 1 78 ? -17.325 -13.402 0.047 1.00 96.81 78 GLY A N 1
ATOM 607 C CA . GLY A 1 78 ? -16.113 -13.125 -0.727 1.00 96.81 78 GLY A CA 1
ATOM 608 C C . GLY A 1 78 ? -16.124 -11.784 -1.469 1.00 96.81 78 GLY A C 1
ATOM 609 O O . GLY A 1 78 ? -15.088 -11.371 -1.983 1.00 96.81 78 GLY A O 1
ATOM 610 N N . GLY A 1 79 ? -17.247 -11.060 -1.492 1.00 97.81 79 GLY A N 1
ATOM 611 C CA . GLY A 1 79 ? -17.335 -9.768 -2.166 1.00 97.81 79 GLY A CA 1
ATOM 612 C C . GLY A 1 79 ? -16.540 -8.672 -1.440 1.00 97.81 79 GLY A C 1
ATOM 613 O O . GLY A 1 79 ? -16.581 -8.605 -0.204 1.00 97.81 79 GLY A O 1
ATOM 614 N N . PRO A 1 80 ? -15.853 -7.772 -2.168 1.00 97.75 80 PRO A N 1
ATOM 615 C CA . PRO A 1 80 ? -15.187 -6.627 -1.564 1.00 97.75 80 PRO A CA 1
ATOM 616 C C . PRO A 1 80 ? -16.210 -5.607 -1.052 1.00 97.75 80 PRO A C 1
ATOM 618 O O . PRO A 1 80 ? -17.353 -5.532 -1.509 1.00 97.75 80 PRO A O 1
ATOM 621 N N . THR A 1 81 ? -15.805 -4.807 -0.076 1.00 98.38 81 THR A N 1
ATOM 622 C CA . THR A 1 81 ? -16.597 -3.691 0.443 1.00 98.38 81 THR A CA 1
ATOM 623 C C . THR A 1 81 ? -15.667 -2.632 1.013 1.00 98.38 81 THR A C 1
ATOM 625 O O . THR A 1 81 ? -14.649 -2.973 1.616 1.00 98.38 81 THR A O 1
ATOM 628 N N . SER A 1 82 ? -16.034 -1.361 0.858 1.00 98.31 82 SER A N 1
ATOM 629 C CA . SER A 1 82 ? -15.207 -0.224 1.259 1.00 98.31 82 SER A CA 1
ATOM 630 C C . SER A 1 82 ? -16.013 0.804 2.048 1.00 98.31 82 SER A C 1
ATOM 632 O O . SER A 1 82 ? -17.237 0.876 1.927 1.00 98.31 82 SER A O 1
ATOM 634 N N . ARG A 1 83 ? -15.329 1.579 2.890 1.00 98.19 83 ARG A N 1
ATOM 635 C CA . ARG A 1 83 ? -15.880 2.725 3.625 1.00 98.19 83 ARG A CA 1
ATOM 636 C C . ARG A 1 83 ? -14.774 3.711 3.980 1.00 98.19 83 ARG A C 1
ATOM 638 O O . ARG A 1 83 ? -13.640 3.289 4.186 1.00 98.19 83 ARG A O 1
ATOM 645 N N . THR A 1 84 ? -15.115 4.983 4.119 1.00 98.12 84 THR A N 1
ATOM 646 C CA . THR A 1 84 ? -14.187 5.993 4.638 1.00 98.12 84 THR A CA 1
ATOM 647 C C . THR A 1 84 ? -14.145 5.932 6.159 1.00 98.12 84 THR A C 1
ATOM 649 O O . THR A 1 84 ? -15.192 5.878 6.810 1.00 98.12 84 THR A O 1
ATOM 652 N N . MET A 1 85 ? -12.943 5.900 6.725 1.00 96.69 85 MET A N 1
ATOM 653 C CA . MET A 1 85 ? -12.695 5.870 8.162 1.00 96.69 85 MET A CA 1
ATOM 654 C C . MET A 1 85 ? -11.436 6.640 8.509 1.00 96.69 85 MET A C 1
ATOM 656 O O . MET A 1 85 ? -10.534 6.800 7.688 1.00 96.69 85 MET A O 1
ATOM 660 N N . ASP A 1 86 ? -11.365 7.030 9.771 1.00 96.81 86 ASP A N 1
ATOM 661 C CA . ASP A 1 86 ? -10.224 7.756 10.280 1.00 96.81 86 ASP A CA 1
ATOM 662 C C . ASP A 1 86 ? -9.114 6.821 10.747 1.00 96.81 86 ASP A C 1
ATOM 664 O O . ASP A 1 86 ? -9.332 5.902 11.545 1.00 96.81 86 ASP A O 1
ATOM 668 N N . VAL A 1 87 ? -7.895 7.125 10.314 1.00 97.62 87 VAL A N 1
ATOM 669 C CA . VAL A 1 87 ? -6.681 6.648 10.971 1.00 97.62 87 VAL A CA 1
ATOM 670 C C . VAL A 1 87 ? -6.568 7.363 12.313 1.00 97.62 87 VAL A C 1
ATOM 672 O O . VAL A 1 87 ? -6.602 8.596 12.383 1.00 97.62 87 VAL A O 1
ATOM 675 N N . MET A 1 88 ? -6.475 6.595 13.396 1.00 97.12 88 MET A N 1
ATOM 676 C CA . MET A 1 88 ? -6.579 7.124 14.757 1.00 97.12 88 MET A CA 1
ATOM 677 C C . MET A 1 88 ? -5.221 7.458 15.358 1.00 97.12 88 MET A C 1
ATOM 679 O O . MET A 1 88 ? -5.055 8.541 15.917 1.00 97.12 88 MET A O 1
ATOM 683 N N . ILE A 1 89 ? -4.260 6.542 15.243 1.00 96.69 89 ILE A N 1
ATOM 684 C CA . ILE A 1 89 ? -2.889 6.682 15.747 1.00 96.69 89 ILE A CA 1
ATOM 685 C C . ILE A 1 89 ? -1.950 5.970 14.770 1.00 96.69 89 ILE A C 1
ATOM 687 O O . ILE A 1 89 ? -2.324 4.961 14.174 1.00 96.69 89 ILE A O 1
ATOM 691 N N . VAL A 1 90 ? -0.736 6.493 14.628 1.00 96.44 90 VAL A N 1
ATOM 692 C CA . VAL A 1 90 ? 0.405 5.774 14.058 1.00 96.44 90 VAL A CA 1
ATOM 693 C C . VAL A 1 90 ? 1.544 5.846 15.066 1.00 96.44 90 VAL A C 1
ATOM 695 O O . VAL A 1 90 ? 1.817 6.912 15.616 1.00 96.44 90 VAL A O 1
ATOM 698 N N . ASP A 1 91 ? 2.166 4.710 15.347 1.00 94.31 91 ASP A N 1
ATOM 699 C CA . ASP A 1 91 ? 3.292 4.578 16.271 1.00 94.31 91 ASP A CA 1
ATOM 700 C C . ASP A 1 91 ? 4.252 3.465 15.810 1.00 94.31 91 ASP A C 1
ATOM 702 O O . ASP A 1 91 ? 4.190 3.013 14.667 1.00 94.31 91 ASP A O 1
ATOM 706 N N . GLU A 1 92 ? 5.165 3.043 16.689 1.00 91.81 92 GLU A N 1
ATOM 707 C CA . GLU A 1 92 ? 6.129 1.970 16.401 1.00 91.81 92 GLU A CA 1
ATOM 708 C C . GLU A 1 92 ? 5.473 0.590 16.212 1.00 91.81 92 GLU A C 1
ATOM 710 O O . GLU A 1 92 ? 6.068 -0.288 15.588 1.00 91.81 92 GLU A O 1
ATOM 715 N N . GLU A 1 93 ? 4.259 0.373 16.733 1.00 93.19 93 GLU A N 1
ATOM 716 C CA . GLU A 1 93 ? 3.529 -0.888 16.558 1.00 93.19 93 GLU A CA 1
ATOM 717 C C . GLU A 1 93 ? 2.802 -0.943 15.210 1.00 93.19 93 GLU A C 1
ATOM 719 O O . GLU A 1 93 ? 2.612 -2.026 14.647 1.00 93.19 93 GLU A O 1
ATOM 724 N N . GLY A 1 94 ? 2.406 0.217 14.679 1.00 95.81 94 GLY A N 1
ATOM 725 C CA . GLY A 1 94 ? 1.837 0.357 13.346 1.00 95.81 94 GLY A CA 1
ATOM 726 C C . GLY A 1 94 ? 0.695 1.365 13.289 1.00 95.81 94 GLY A C 1
ATOM 727 O O . GLY A 1 94 ? 0.747 2.437 13.890 1.00 95.81 94 GLY A O 1
ATOM 728 N N . LEU A 1 95 ? -0.337 1.034 12.509 1.00 98.00 95 LEU A N 1
ATOM 729 C CA . LEU A 1 95 ? -1.483 1.911 12.261 1.00 98.00 95 LEU A CA 1
ATOM 730 C C . LEU A 1 95 ? -2.709 1.440 13.041 1.00 98.00 95 LEU A C 1
ATOM 732 O O . LEU A 1 95 ? -3.169 0.310 12.878 1.00 98.00 95 LEU A O 1
ATOM 736 N N . TRP A 1 96 ? -3.284 2.340 13.831 1.00 98.25 96 TRP A N 1
ATOM 737 C CA . TRP A 1 96 ? -4.428 2.072 14.691 1.00 98.25 96 TRP A CA 1
ATOM 738 C C . TRP A 1 96 ? -5.706 2.699 14.149 1.00 98.25 96 TRP A C 1
ATOM 740 O O . TRP A 1 96 ? -5.727 3.847 13.693 1.00 98.25 96 TRP A O 1
ATOM 750 N N . PHE A 1 97 ? -6.801 1.965 14.276 1.00 98.19 97 PHE A N 1
ATOM 751 C CA . PHE A 1 97 ? -8.152 2.441 14.009 1.00 98.19 97 PHE A CA 1
ATOM 752 C C . PHE A 1 97 ? -9.143 1.767 14.963 1.00 98.19 97 PHE A C 1
ATOM 754 O O . PHE A 1 97 ? -8.771 0.914 15.768 1.00 98.19 97 PHE A O 1
ATOM 761 N N . LEU A 1 98 ? -10.415 2.159 14.901 1.00 97.12 98 LEU A N 1
ATOM 762 C CA . LEU A 1 98 ? -11.456 1.575 15.744 1.00 97.12 98 LEU A CA 1
ATOM 763 C C . LEU A 1 98 ? -12.755 1.333 14.984 1.00 97.12 98 LEU A C 1
ATOM 765 O O . LEU A 1 98 ? -13.033 1.944 13.951 1.00 97.12 98 LEU A O 1
ATOM 769 N N . THR A 1 99 ? -13.571 0.425 15.504 1.00 96.88 99 THR A N 1
ATOM 770 C CA . THR A 1 99 ? -14.942 0.219 15.033 1.00 96.88 99 THR A CA 1
ATOM 771 C C . THR A 1 99 ? -15.813 -0.345 16.151 1.00 96.88 99 THR A C 1
ATOM 773 O O . THR A 1 99 ? -15.321 -0.987 17.075 1.00 96.88 99 THR A O 1
ATOM 776 N N . ALA A 1 100 ? -17.122 -0.103 16.075 1.00 96.44 100 ALA A N 1
ATOM 777 C CA . ALA A 1 100 ? -18.080 -0.660 17.023 1.00 96.44 100 ALA A CA 1
ATOM 778 C C . ALA A 1 100 ? -18.288 -2.160 16.774 1.00 96.44 100 ALA A C 1
ATOM 780 O O . ALA A 1 100 ? -18.405 -2.585 15.619 1.00 96.44 100 ALA A O 1
ATOM 781 N N . ARG A 1 101 ? -18.436 -2.939 17.853 1.00 95.25 101 ARG A N 1
ATOM 782 C CA . ARG A 1 101 ? -18.623 -4.406 17.805 1.00 95.25 101 ARG A CA 1
ATOM 783 C C . ARG A 1 101 ? -19.791 -4.865 16.928 1.00 95.25 101 ARG A C 1
ATOM 785 O O . ARG A 1 101 ? -19.733 -5.924 16.321 1.00 95.25 101 ARG A O 1
ATOM 792 N N . GLY A 1 102 ? -20.849 -4.060 16.832 1.00 96.06 102 GLY A N 1
ATOM 793 C CA . GLY A 1 102 ? -22.039 -4.392 16.042 1.00 96.06 102 GLY A CA 1
ATOM 794 C C . GLY A 1 102 ? -21.916 -4.151 14.532 1.00 96.06 102 GLY A C 1
ATOM 795 O O . GLY A 1 102 ? -22.850 -4.457 13.795 1.00 96.06 102 GLY A O 1
ATOM 796 N N . LYS A 1 103 ? -20.816 -3.565 14.036 1.00 96.19 103 LYS A N 1
ATOM 797 C CA . LYS A 1 103 ? -20.683 -3.224 12.610 1.00 96.19 103 LYS A CA 1
ATOM 798 C C . LYS A 1 103 ? -20.212 -4.421 11.787 1.00 96.19 103 LYS A C 1
ATOM 800 O O . LYS A 1 103 ? -19.322 -5.155 12.197 1.00 96.19 103 LYS A O 1
ATOM 805 N N . ALA A 1 104 ? -20.694 -4.528 10.547 1.00 97.38 104 ALA A N 1
ATOM 806 C CA . ALA A 1 104 ? -20.233 -5.549 9.600 1.00 97.38 104 ALA A CA 1
ATOM 807 C C . ALA A 1 104 ? -18.702 -5.550 9.416 1.00 97.38 104 ALA A C 1
ATOM 809 O O . ALA A 1 104 ? -18.102 -6.613 9.300 1.00 97.38 104 ALA A O 1
ATOM 810 N N . LEU A 1 105 ? -18.070 -4.370 9.449 1.00 97.75 105 LEU A N 1
ATOM 811 C CA . LEU A 1 105 ? -16.613 -4.230 9.402 1.00 97.75 105 LEU A CA 1
ATOM 812 C C . LEU A 1 105 ? -15.910 -5.021 10.512 1.00 97.75 105 LEU A C 1
ATOM 814 O O . LEU A 1 105 ? -14.912 -5.680 10.245 1.00 97.75 105 LEU A O 1
ATOM 818 N N . HIS A 1 106 ? -16.431 -4.965 11.739 1.00 97.94 106 HIS A N 1
ATOM 819 C CA . HIS A 1 106 ? -15.862 -5.684 12.876 1.00 97.94 106 HIS A CA 1
ATOM 820 C C . HIS A 1 106 ? -15.844 -7.191 12.602 1.00 97.94 106 HIS A C 1
ATOM 822 O O . HIS A 1 106 ? -14.779 -7.805 12.598 1.00 97.94 106 HIS A O 1
ATOM 828 N N . ALA A 1 107 ? -16.996 -7.757 12.233 1.00 97.81 107 ALA A N 1
ATOM 829 C CA . ALA A 1 107 ? -17.112 -9.173 11.890 1.00 97.81 107 ALA A CA 1
ATOM 830 C C . ALA A 1 107 ? -16.200 -9.578 10.716 1.00 97.81 107 ALA A C 1
ATOM 832 O O . ALA A 1 107 ? -15.638 -10.673 10.704 1.00 97.81 107 ALA A O 1
ATOM 833 N N . GLN A 1 108 ? -16.023 -8.696 9.728 1.00 98.31 108 GLN A N 1
ATOM 834 C CA . GLN A 1 108 ? -15.128 -8.933 8.592 1.00 98.31 108 GLN A CA 1
ATOM 835 C C . GLN A 1 108 ? -13.664 -9.001 9.035 1.00 98.31 108 GLN A C 1
ATOM 837 O O . GLN A 1 108 ? -12.981 -9.955 8.673 1.00 98.31 108 GLN A O 1
ATOM 842 N N . LEU A 1 109 ? -13.208 -8.045 9.850 1.00 98.06 109 LEU A N 1
ATOM 843 C CA . LEU A 1 109 ? -11.839 -8.000 10.371 1.00 98.06 109 LEU A CA 1
ATOM 844 C C . LEU A 1 109 ? -11.535 -9.195 11.271 1.00 98.06 109 LEU A C 1
ATOM 846 O O . LEU A 1 109 ? -10.483 -9.807 11.125 1.00 98.06 109 LEU A O 1
ATOM 850 N N . MET A 1 110 ? -12.470 -9.568 12.148 1.00 97.81 110 MET A N 1
ATOM 851 C CA . MET A 1 110 ? -12.319 -10.738 13.016 1.00 97.81 110 MET A CA 1
ATOM 852 C C . MET A 1 110 ? -12.205 -12.043 12.227 1.00 97.81 110 MET A C 1
ATOM 854 O O . MET A 1 110 ? -11.515 -12.963 12.653 1.00 97.81 110 MET A O 1
ATOM 858 N N . ARG A 1 111 ? -12.869 -12.126 11.071 1.00 97.44 111 ARG A N 1
ATOM 859 C CA . ARG A 1 111 ? -12.856 -13.319 10.224 1.00 97.44 111 ARG A CA 1
ATOM 860 C C . ARG A 1 111 ? -11.615 -13.409 9.341 1.00 97.44 111 ARG A C 1
ATOM 862 O O . ARG A 1 111 ? -11.082 -14.499 9.174 1.00 97.44 111 ARG A O 1
ATOM 869 N N . THR A 1 112 ? -11.202 -12.308 8.714 1.00 97.69 112 THR A N 1
ATOM 870 C CA . THR A 1 112 ? -10.122 -12.337 7.712 1.00 97.69 112 THR A CA 1
ATOM 871 C C . THR A 1 112 ? -8.769 -11.939 8.279 1.00 97.69 112 THR A C 1
ATOM 873 O O . THR A 1 112 ? -7.751 -12.372 7.751 1.00 97.69 112 THR A O 1
ATOM 876 N N . GLY A 1 113 ? -8.735 -11.080 9.302 1.00 98.00 113 GLY A N 1
ATOM 877 C CA . GLY A 1 113 ? -7.506 -10.451 9.783 1.00 98.00 113 GLY A CA 1
ATOM 878 C C . GLY A 1 113 ? -6.799 -9.614 8.712 1.00 98.00 113 GLY A C 1
ATOM 879 O O . GLY A 1 113 ? -5.590 -9.420 8.803 1.00 98.00 113 GLY A O 1
ATOM 880 N N . LYS A 1 114 ? -7.514 -9.161 7.671 1.00 98.25 114 LYS A N 1
ATOM 881 C CA . LYS A 1 114 ? -6.954 -8.456 6.507 1.00 98.25 114 LYS A CA 1
ATOM 882 C C . LYS A 1 114 ? -7.726 -7.183 6.186 1.00 98.25 114 LYS A C 1
ATOM 884 O O . LYS A 1 114 ? -8.956 -7.164 6.265 1.00 98.25 114 LYS A O 1
ATOM 889 N N . VAL A 1 115 ? -6.997 -6.156 5.759 1.00 98.56 115 VAL A N 1
ATOM 890 C CA . VAL A 1 115 ? -7.540 -4.871 5.309 1.00 98.56 115 VAL A CA 1
ATOM 891 C C . VAL A 1 115 ? -6.691 -4.303 4.171 1.00 98.56 115 VAL A C 1
ATOM 893 O O . VAL A 1 115 ? -5.480 -4.510 4.146 1.00 98.56 115 VAL A O 1
ATOM 896 N N . ALA A 1 116 ? -7.321 -3.571 3.256 1.00 98.62 116 ALA A N 1
ATOM 897 C CA . ALA A 1 116 ? -6.638 -2.683 2.321 1.00 98.62 116 ALA A CA 1
ATOM 898 C C . ALA A 1 116 ? -7.058 -1.235 2.600 1.00 98.62 116 ALA A C 1
ATOM 900 O O . ALA A 1 116 ? -8.241 -0.965 2.800 1.00 98.62 116 ALA A O 1
ATOM 901 N N . ILE A 1 117 ? -6.108 -0.312 2.643 1.00 98.62 117 ILE A N 1
ATOM 902 C CA . ILE A 1 117 ? -6.305 1.096 2.982 1.00 98.62 117 ILE A CA 1
ATOM 903 C C . ILE A 1 117 ? -5.764 1.944 1.831 1.00 98.62 117 ILE A C 1
ATOM 905 O O . ILE A 1 117 ? -4.676 1.677 1.328 1.00 98.62 117 ILE A O 1
ATOM 909 N N . CYS A 1 118 ? -6.522 2.951 1.402 1.00 98.12 118 CYS A N 1
ATOM 910 C CA . CYS A 1 118 ? -6.117 3.875 0.346 1.00 98.12 118 CYS A CA 1
ATOM 911 C C . CYS A 1 118 ? -6.492 5.315 0.706 1.00 98.12 118 CYS A C 1
ATOM 913 O O . CYS A 1 118 ? -7.610 5.573 1.160 1.00 98.12 118 CYS A O 1
ATOM 915 N N . GLY A 1 119 ? -5.572 6.247 0.483 1.00 97.19 119 GLY A N 1
ATOM 916 C CA . GLY A 1 119 ? -5.777 7.682 0.656 1.00 97.19 119 GLY A CA 1
ATOM 917 C C . GLY A 1 119 ? -5.055 8.476 -0.428 1.00 97.19 119 GLY A C 1
ATOM 918 O O . GLY A 1 119 ? -4.176 7.949 -1.104 1.00 97.19 119 GLY A O 1
ATOM 919 N N . MET A 1 120 ? -5.426 9.743 -0.591 1.00 95.75 120 MET A N 1
ATOM 920 C CA . MET A 1 120 ? -4.750 10.673 -1.493 1.00 95.75 120 MET A CA 1
ATOM 921 C C . MET A 1 120 ? -4.653 12.041 -0.821 1.00 95.75 120 MET A C 1
ATOM 923 O O . MET A 1 120 ? -5.638 12.508 -0.244 1.00 95.75 120 MET A O 1
ATOM 927 N N . SER A 1 121 ? -3.476 12.661 -0.869 1.00 93.12 121 SER A N 1
ATOM 928 C CA . SER A 1 121 ? -3.289 14.035 -0.401 1.00 93.12 121 SER A CA 1
ATOM 929 C C . SER A 1 121 ? -3.843 15.050 -1.404 1.00 93.12 121 SER A C 1
ATOM 931 O O . SER A 1 121 ? -4.244 14.717 -2.521 1.00 93.12 121 SER A O 1
ATOM 933 N N . LYS A 1 122 ? -3.852 16.324 -1.005 1.00 90.19 122 LYS A N 1
ATOM 934 C CA . LYS A 1 122 ? -4.187 17.438 -1.905 1.00 90.19 122 LYS A CA 1
ATOM 935 C C . LYS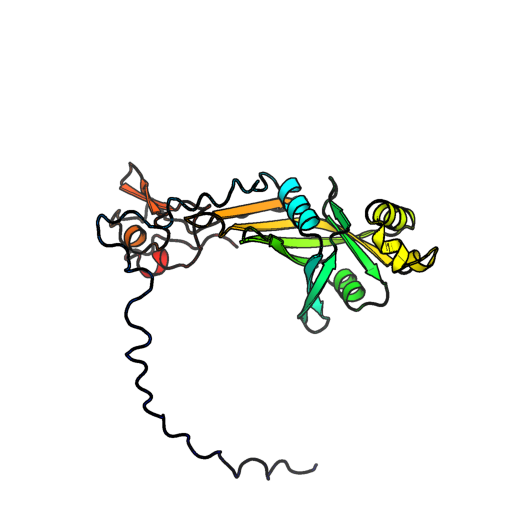 A 1 122 ? -3.146 17.620 -3.012 1.00 90.19 122 LYS A C 1
ATOM 937 O O . LYS A 1 122 ? -3.495 18.095 -4.085 1.00 90.19 122 LYS A O 1
ATOM 942 N N . ASP A 1 123 ? -1.923 17.167 -2.761 1.00 87.94 123 ASP A N 1
ATOM 943 C CA . ASP A 1 123 ? -0.784 17.264 -3.673 1.00 87.94 123 ASP A CA 1
ATOM 944 C C . ASP A 1 123 ? -0.739 16.092 -4.666 1.00 87.94 123 ASP A C 1
ATOM 946 O O . ASP A 1 123 ? 0.297 15.805 -5.239 1.00 87.94 123 ASP A O 1
ATOM 950 N N . LEU A 1 124 ? -1.852 15.376 -4.871 1.00 92.81 124 LEU A N 1
ATOM 951 C CA . LEU A 1 124 ? -1.953 14.264 -5.829 1.00 92.81 124 LEU A CA 1
ATOM 952 C C . LEU A 1 124 ? -0.985 13.099 -5.553 1.00 92.81 124 LEU A C 1
ATOM 954 O O . LEU A 1 124 ? -0.643 12.337 -6.463 1.00 92.81 124 LEU A O 1
ATOM 958 N N . VAL A 1 125 ? -0.588 12.924 -4.290 1.00 93.38 125 VAL A N 1
ATOM 959 C CA . VAL A 1 125 ? 0.156 11.748 -3.834 1.00 93.38 125 VAL A CA 1
ATOM 960 C C . VAL A 1 125 ? -0.817 10.764 -3.200 1.00 93.38 125 VAL A C 1
ATOM 962 O O . VAL A 1 125 ? -1.409 11.014 -2.145 1.00 93.38 125 VAL A O 1
ATOM 965 N N . ALA A 1 126 ? -1.011 9.638 -3.878 1.00 95.12 126 ALA A N 1
ATOM 966 C CA . ALA A 1 126 ? -1.797 8.518 -3.395 1.00 95.12 126 ALA A CA 1
ATOM 967 C C . ALA A 1 126 ? -0.933 7.594 -2.533 1.00 95.12 126 ALA A C 1
ATOM 969 O O . ALA A 1 126 ? 0.241 7.383 -2.815 1.00 95.12 126 ALA A O 1
ATOM 970 N N . VAL A 1 127 ? -1.534 7.000 -1.510 1.00 96.06 127 VAL A N 1
ATOM 971 C CA . VAL A 1 127 ? -0.926 5.967 -0.672 1.00 96.06 127 VAL A CA 1
ATOM 972 C C . VAL A 1 127 ? -1.856 4.766 -0.609 1.00 96.06 127 VAL A C 1
ATOM 974 O O . VAL A 1 127 ? -3.064 4.902 -0.400 1.00 96.06 127 VAL A O 1
ATOM 977 N N . ARG A 1 128 ? -1.291 3.574 -0.778 1.00 97.31 128 ARG A N 1
ATOM 978 C CA . ARG A 1 128 ? -1.984 2.293 -0.654 1.00 97.31 128 ARG A CA 1
ATOM 979 C C . ARG A 1 128 ? -1.268 1.424 0.362 1.00 97.31 128 ARG A C 1
ATOM 981 O O . ARG A 1 128 ? -0.045 1.405 0.415 1.00 97.31 128 ARG A O 1
ATOM 988 N N . LEU A 1 129 ? -2.038 0.695 1.157 1.00 97.81 129 LEU A N 1
ATOM 989 C CA . LEU A 1 129 ? -1.546 -0.211 2.185 1.00 97.81 129 LEU A CA 1
ATOM 990 C C . LEU A 1 129 ? -2.406 -1.470 2.219 1.00 97.81 129 LEU A C 1
ATOM 992 O O . LEU A 1 129 ? -3.610 -1.400 2.436 1.00 97.81 129 LEU A O 1
ATOM 996 N N . GLU A 1 130 ? -1.780 -2.628 2.096 1.00 97.94 130 GLU A N 1
ATOM 997 C CA . GLU A 1 130 ? -2.375 -3.929 2.374 1.00 97.94 130 GLU A CA 1
ATOM 998 C C . GLU A 1 130 ? -1.802 -4.466 3.682 1.00 97.94 130 GLU A C 1
ATOM 1000 O O . GLU A 1 130 ? -0.586 -4.580 3.851 1.00 97.94 130 GLU A O 1
ATOM 1005 N N . GLY A 1 131 ? -2.679 -4.776 4.635 1.00 97.88 131 GLY A N 1
ATOM 1006 C CA . GLY A 1 131 ? -2.286 -5.015 6.016 1.00 97.88 131 GLY A CA 1
ATOM 1007 C C . GLY A 1 131 ? -2.947 -6.226 6.662 1.00 97.88 131 GLY A C 1
ATOM 1008 O O . GLY A 1 131 ? -4.086 -6.593 6.363 1.00 97.88 131 GLY A O 1
ATOM 1009 N N . SER A 1 132 ? -2.219 -6.830 7.598 1.00 98.50 132 SER A N 1
ATOM 1010 C CA . SER A 1 132 ? -2.735 -7.798 8.561 1.00 98.50 132 SER A CA 1
ATOM 1011 C C . SER A 1 132 ? -3.129 -7.078 9.845 1.00 98.50 132 SER A C 1
ATOM 1013 O O . SER A 1 132 ? -2.384 -6.235 10.348 1.00 98.50 132 SER A O 1
ATOM 1015 N N . VAL A 1 133 ? -4.298 -7.421 10.374 1.00 98.38 133 VAL A N 1
ATOM 1016 C CA . VAL A 1 133 ? -4.941 -6.701 11.474 1.00 98.38 133 VAL A CA 1
ATOM 1017 C C . VAL A 1 133 ? -5.062 -7.598 12.699 1.00 98.38 133 VAL A C 1
ATOM 1019 O O . VAL A 1 133 ? -5.455 -8.759 12.588 1.00 98.38 133 VAL A O 1
ATOM 1022 N N . LYS A 1 134 ? -4.772 -7.045 13.877 1.00 97.38 134 LYS A N 1
ATOM 1023 C CA . LYS A 1 134 ? -5.093 -7.637 15.179 1.00 97.38 134 LYS A CA 1
ATOM 1024 C C . LYS A 1 134 ? -6.111 -6.772 15.903 1.00 97.38 134 LYS A C 1
ATOM 1026 O O . LYS A 1 134 ? -6.012 -5.548 15.891 1.00 97.38 134 LYS A O 1
ATOM 1031 N N . ARG A 1 135 ? -7.073 -7.422 16.553 1.00 97.88 135 ARG A N 1
ATOM 1032 C CA . ARG A 1 135 ? -7.936 -6.772 17.539 1.00 97.88 135 ARG A CA 1
ATOM 1033 C C . ARG A 1 135 ? -7.159 -6.610 18.840 1.00 97.88 135 ARG A C 1
ATOM 1035 O O . ARG A 1 135 ? -6.538 -7.573 19.287 1.00 97.88 135 ARG A O 1
ATOM 1042 N N . ILE A 1 136 ? -7.254 -5.435 19.446 1.00 96.62 136 ILE A N 1
ATOM 1043 C CA . ILE A 1 136 ? -6.693 -5.135 20.760 1.00 96.62 136 ILE A CA 1
ATOM 1044 C C . ILE A 1 136 ? -7.859 -4.810 21.698 1.00 96.62 136 ILE A C 1
ATOM 1046 O O . ILE A 1 136 ? -8.643 -3.893 21.445 1.00 96.62 136 ILE A O 1
ATOM 1050 N N . GLU A 1 137 ? -8.017 -5.631 22.734 1.00 88.94 137 GLU A N 1
ATOM 1051 C CA . GLU A 1 137 ? -9.017 -5.426 23.782 1.00 88.94 137 GLU A CA 1
ATOM 1052 C C . GLU A 1 137 ? -8.484 -4.473 24.853 1.00 88.94 137 GLU A C 1
ATOM 1054 O O . GLU A 1 137 ? -7.275 -4.306 24.980 1.00 88.94 137 GLU A O 1
ATOM 1059 N N . GLY A 1 138 ? -9.394 -3.892 25.634 1.00 91.69 138 GLY A N 1
ATOM 1060 C CA . GLY A 1 138 ? -9.044 -3.059 26.781 1.00 91.69 138 GLY A CA 1
ATOM 1061 C C . GLY A 1 138 ? -9.547 -1.625 26.663 1.00 91.69 138 GLY A C 1
ATOM 1062 O O . GLY A 1 138 ? -9.576 -1.032 25.581 1.00 91.69 138 GLY A O 1
ATOM 1063 N N . LYS A 1 139 ? -9.984 -1.067 27.796 1.00 94.94 139 LYS A N 1
ATOM 1064 C CA . LYS A 1 139 ? -10.453 0.326 27.867 1.00 94.94 139 LYS A CA 1
ATOM 1065 C C . LYS A 1 139 ? -9.301 1.299 27.641 1.00 94.94 139 LYS A C 1
ATOM 1067 O O . LYS A 1 139 ? -9.492 2.308 26.977 1.00 94.94 139 LYS A O 1
ATOM 1072 N N . GLU A 1 140 ? -8.106 0.935 28.088 1.00 94.94 140 GLU A N 1
ATOM 1073 C CA . GLU A 1 140 ? -6.872 1.701 27.965 1.00 94.94 140 GLU A CA 1
ATOM 1074 C C . GLU A 1 140 ? -6.527 2.047 26.513 1.00 94.94 140 GLU A C 1
ATOM 1076 O O . GLU A 1 140 ? -6.088 3.160 26.232 1.00 94.94 140 GLU A O 1
ATOM 1081 N N . VAL A 1 141 ? -6.787 1.138 25.568 1.00 94.44 141 VAL A N 1
ATOM 1082 C CA . VAL A 1 141 ? -6.554 1.388 24.139 1.00 94.44 141 VAL A CA 1
ATOM 1083 C C . VAL A 1 141 ? -7.562 2.395 23.595 1.00 94.44 141 VAL A C 1
ATOM 1085 O O . VAL A 1 141 ? -7.202 3.274 22.812 1.00 94.44 141 VAL A O 1
ATOM 1088 N N . ILE A 1 142 ? -8.820 2.298 24.027 1.00 96.69 142 ILE A N 1
ATOM 1089 C CA . ILE A 1 142 ? -9.869 3.242 23.632 1.00 96.69 142 ILE A CA 1
ATOM 1090 C C . ILE A 1 142 ? -9.586 4.623 24.219 1.00 96.69 142 ILE A C 1
ATOM 1092 O O . ILE A 1 142 ? -9.620 5.609 23.486 1.00 96.69 142 ILE A O 1
ATOM 1096 N N . ASP A 1 143 ? -9.236 4.694 25.500 1.00 95.56 143 ASP A N 1
ATOM 1097 C CA . ASP A 1 143 ? -8.903 5.941 26.186 1.00 95.56 143 ASP A CA 1
ATOM 1098 C C . ASP A 1 143 ? -7.687 6.610 25.526 1.00 95.56 143 ASP A C 1
ATOM 1100 O O . ASP A 1 143 ? -7.723 7.805 25.228 1.00 95.56 143 ASP A O 1
ATOM 1104 N N . ARG A 1 144 ? -6.653 5.828 25.179 1.00 95.50 144 ARG A N 1
ATOM 1105 C CA . ARG A 1 144 ? -5.489 6.292 24.409 1.00 95.50 144 ARG A CA 1
ATOM 1106 C C . ARG A 1 144 ? -5.890 6.871 23.051 1.00 95.50 144 ARG A C 1
ATOM 1108 O O . ARG A 1 144 ? -5.419 7.944 22.687 1.00 95.50 144 ARG A O 1
ATOM 1115 N N . ILE A 1 145 ? -6.751 6.185 22.295 1.00 95.19 145 ILE A N 1
ATOM 1116 C CA . ILE A 1 145 ? -7.219 6.682 20.993 1.00 95.19 145 ILE A CA 1
ATOM 1117 C C . ILE A 1 145 ? -7.988 7.996 21.152 1.00 95.19 145 ILE A C 1
ATOM 1119 O O . ILE A 1 145 ? -7.757 8.924 20.375 1.00 95.19 145 ILE A O 1
ATOM 1123 N N . PHE A 1 146 ? -8.870 8.097 22.146 1.00 95.56 146 PHE A N 1
ATOM 1124 C CA . PHE A 1 146 ? -9.667 9.302 22.388 1.00 95.56 146 PHE A CA 1
ATOM 1125 C C . PHE A 1 146 ? -8.798 10.484 22.821 1.00 95.56 146 PHE A C 1
ATOM 1127 O O . PHE A 1 146 ? -9.017 11.588 22.334 1.00 95.56 146 PHE A O 1
ATOM 1134 N N . ALA A 1 147 ? -7.75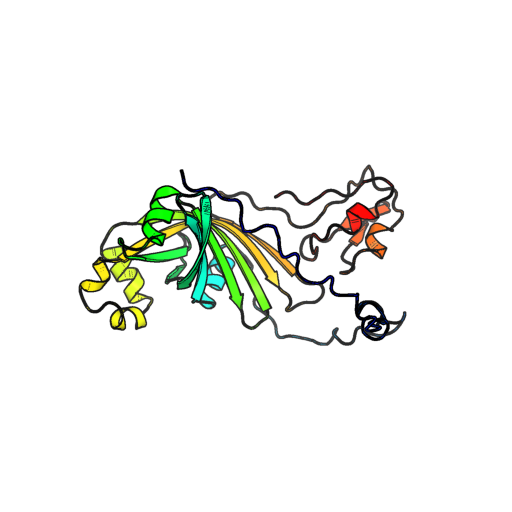5 10.248 23.623 1.00 94.12 147 ALA A N 1
ATOM 1135 C CA . ALA A 1 147 ? -6.785 11.273 24.010 1.00 94.12 147 ALA A CA 1
ATOM 1136 C C . ALA A 1 147 ? -5.997 11.863 22.822 1.00 94.12 147 ALA A C 1
ATOM 1138 O O . ALA A 1 147 ? -5.441 12.949 22.933 1.00 94.12 147 ALA A O 1
ATOM 1139 N N . CYS A 1 148 ? -5.934 11.159 21.687 1.00 92.81 148 CYS A N 1
ATOM 1140 C CA . CYS A 1 148 ? -5.299 11.645 20.459 1.00 92.81 148 CYS A CA 1
ATOM 1141 C C . CYS A 1 148 ? -6.302 12.175 19.416 1.00 92.81 148 CYS A C 1
ATOM 1143 O O . CYS A 1 148 ? -5.898 12.505 18.296 1.00 92.81 148 CYS A O 1
ATOM 1145 N N . ASN A 1 149 ? -7.607 12.169 19.716 1.00 91.00 149 ASN A N 1
ATOM 1146 C CA . ASN A 1 149 ? -8.677 12.438 18.754 1.00 91.00 149 ASN A CA 1
ATOM 1147 C C . ASN A 1 149 ? -9.880 13.133 19.421 1.00 91.00 149 ASN A C 1
ATOM 1149 O O . ASN A 1 149 ? -10.971 12.569 19.468 1.00 91.00 149 ASN A O 1
ATOM 1153 N N . ASP A 1 150 ? -9.696 14.375 19.871 1.00 86.75 150 ASP A N 1
ATOM 1154 C CA . ASP A 1 150 ? -10.654 15.137 20.696 1.00 86.75 150 ASP A CA 1
ATOM 1155 C C . ASP A 1 150 ? -12.102 15.149 20.174 1.00 86.75 150 ASP A C 1
ATOM 1157 O O . ASP A 1 150 ? -13.056 15.034 20.944 1.00 86.75 150 ASP A O 1
ATOM 1161 N N . HIS A 1 151 ? -12.290 15.226 18.853 1.00 87.44 151 HIS A N 1
ATOM 1162 C CA . HIS A 1 151 ? -13.618 15.249 18.226 1.00 87.44 151 HIS A CA 1
ATOM 1163 C C . HIS A 1 151 ? -14.460 13.987 18.501 1.00 87.44 151 HIS A C 1
ATOM 1165 O O . HIS A 1 151 ? -15.687 14.018 18.387 1.00 87.44 151 HIS A O 1
ATOM 1171 N N . MET A 1 152 ? -13.826 12.869 18.864 1.00 91.00 152 MET A N 1
ATOM 1172 C CA . MET A 1 152 ? -14.509 11.599 19.110 1.00 91.00 152 MET A CA 1
ATOM 1173 C C . MET A 1 152 ? -15.413 11.643 20.342 1.00 91.00 152 MET A C 1
ATOM 1175 O O . MET A 1 152 ? -16.431 10.949 20.361 1.00 91.00 152 MET A O 1
ATOM 1179 N N . GLU A 1 153 ? -15.097 12.479 21.336 1.00 90.19 153 GLU A N 1
ATOM 1180 C CA . GLU A 1 153 ? -15.911 12.632 22.549 1.00 90.19 153 GLU A CA 1
ATOM 1181 C C . GLU A 1 153 ? -17.317 13.157 22.223 1.00 90.19 153 GLU A C 1
ATOM 1183 O O . GLU A 1 153 ? -18.295 12.771 22.855 1.00 90.19 153 GLU A O 1
ATOM 1188 N N . THR A 1 154 ? -17.447 13.986 21.182 1.00 92.50 154 THR A N 1
ATOM 1189 C CA . THR A 1 154 ? -18.751 14.486 20.721 1.00 92.50 154 THR A CA 1
ATOM 1190 C C . THR A 1 154 ? -19.628 13.371 20.144 1.00 92.50 154 THR A C 1
ATOM 1192 O O . THR A 1 154 ? -20.850 13.428 20.250 1.00 92.50 154 THR A O 1
ATOM 1195 N N . ILE A 1 155 ? -19.019 12.350 19.537 1.00 91.00 155 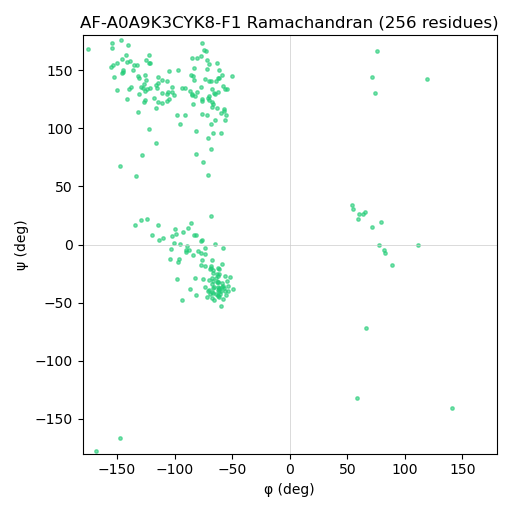ILE A N 1
ATOM 1196 C CA . ILE A 1 155 ? -19.736 11.233 18.906 1.00 91.00 155 ILE A CA 1
ATOM 1197 C C . ILE A 1 155 ? -20.038 10.135 19.934 1.00 91.00 155 ILE A C 1
ATOM 1199 O O . ILE A 1 155 ? -21.112 9.534 19.905 1.00 91.00 155 ILE A O 1
ATOM 1203 N N . TYR A 1 156 ? -19.097 9.879 20.842 1.00 92.56 156 TYR A N 1
ATOM 1204 C CA . TYR A 1 156 ? -19.185 8.838 21.863 1.00 92.56 156 TYR A CA 1
ATOM 1205 C C . TYR A 1 156 ? -18.903 9.428 23.253 1.00 92.56 156 TYR A C 1
ATOM 1207 O O . TYR A 1 156 ? -17.812 9.229 23.793 1.00 92.56 156 TYR A O 1
ATOM 1215 N N . PRO A 1 157 ? -19.873 10.143 23.849 1.00 92.62 157 PRO A N 1
ATOM 1216 C CA . PRO A 1 157 ? -19.681 10.787 25.141 1.00 92.62 157 PRO A CA 1
ATOM 1217 C C . PRO A 1 157 ? -19.557 9.768 26.280 1.00 92.62 157 PRO A C 1
ATOM 1219 O O . PRO A 1 157 ? -20.291 8.770 26.333 1.00 92.62 157 PRO A O 1
ATOM 1222 N N . GLY A 1 158 ? -18.661 10.042 27.231 1.00 92.12 158 GLY A N 1
ATOM 1223 C CA . GLY A 1 158 ? -18.524 9.260 28.462 1.00 92.12 158 GLY A CA 1
ATOM 1224 C C . GLY A 1 158 ? -18.215 7.785 28.190 1.00 92.12 158 GLY A C 1
ATOM 1225 O O . GLY A 1 158 ? -17.345 7.465 27.382 1.00 92.12 158 GLY A O 1
ATOM 1226 N N . ASP A 1 159 ? -18.939 6.877 28.841 1.00 94.50 159 ASP A N 1
ATOM 1227 C CA . ASP A 1 159 ? -18.699 5.429 28.738 1.00 94.50 159 ASP A CA 1
ATOM 1228 C C . ASP A 1 159 ? -19.217 4.803 27.433 1.00 94.50 159 ASP A C 1
ATOM 1230 O O . ASP A 1 159 ? -18.931 3.637 27.142 1.00 94.50 159 ASP A O 1
ATOM 1234 N N . THR A 1 160 ? -19.948 5.558 26.60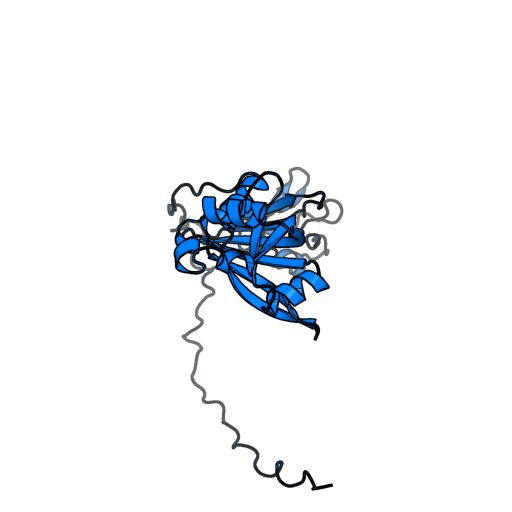3 1.00 94.25 160 THR A N 1
ATOM 1235 C CA . THR A 1 160 ? -20.454 5.038 25.320 1.00 94.25 160 THR A CA 1
ATOM 1236 C C . THR A 1 160 ? -19.318 4.655 24.368 1.00 94.25 160 THR A C 1
ATOM 1238 O O . THR A 1 160 ? -19.488 3.742 23.558 1.00 94.25 160 THR A O 1
ATOM 1241 N N . ARG A 1 161 ? -18.127 5.261 24.522 1.00 94.00 161 ARG A N 1
ATOM 1242 C CA . ARG A 1 161 ? -16.910 4.926 23.763 1.00 94.00 161 ARG A CA 1
ATOM 1243 C C . ARG A 1 161 ? -16.513 3.455 23.871 1.00 94.00 161 ARG A C 1
ATOM 1245 O O . ARG A 1 161 ? -15.945 2.905 22.934 1.00 94.00 161 ARG A O 1
ATOM 1252 N N . TYR A 1 162 ? -16.874 2.776 24.959 1.00 95.31 162 TYR A N 1
ATOM 1253 C CA . TYR A 1 162 ? -16.516 1.374 25.188 1.00 95.31 162 TYR A CA 1
ATOM 1254 C C . TYR A 1 162 ? -17.353 0.377 24.372 1.00 95.31 162 TYR A C 1
ATOM 1256 O O . TYR A 1 162 ? -17.178 -0.837 24.503 1.00 95.31 162 TYR A O 1
ATOM 1264 N N . ILE A 1 163 ? -18.246 0.848 23.491 1.00 95.06 163 ILE A N 1
ATOM 1265 C CA . ILE A 1 163 ? -18.799 0.019 22.407 1.00 95.06 163 ILE A CA 1
ATOM 1266 C C . ILE A 1 163 ? -17.794 -0.235 21.273 1.00 95.06 163 ILE A C 1
ATOM 1268 O O . ILE A 1 163 ? -17.973 -1.158 20.470 1.00 95.06 163 ILE A O 1
ATOM 1272 N N . LEU A 1 164 ? -16.749 0.589 21.207 1.00 96.50 164 LEU A N 1
ATOM 1273 C CA . LEU A 1 164 ? -15.678 0.508 20.228 1.00 96.50 164 LEU A CA 1
ATOM 1274 C C . LEU A 1 164 ? -14.629 -0.513 20.666 1.00 96.50 164 LEU A C 1
ATOM 1276 O O . LEU A 1 164 ? -14.430 -0.762 21.854 1.00 96.50 164 LEU A O 1
ATOM 1280 N N . GLU A 1 165 ? -13.958 -1.093 19.681 1.00 96.88 165 GLU A N 1
ATOM 1281 C CA . GLU A 1 165 ? -12.752 -1.892 19.868 1.00 96.88 165 GLU A CA 1
ATOM 1282 C C . GLU A 1 165 ? -11.629 -1.340 18.992 1.00 96.88 165 GLU A C 1
ATOM 1284 O O . GLU A 1 165 ? -11.878 -0.845 17.885 1.00 96.88 165 GLU A O 1
ATOM 1289 N N . GLY A 1 166 ? -10.403 -1.426 19.511 1.00 97.50 166 GLY A N 1
ATOM 1290 C CA . GLY A 1 166 ? -9.192 -1.019 18.815 1.00 97.50 166 GLY A CA 1
ATOM 1291 C C . GLY A 1 166 ? -8.691 -2.114 17.881 1.00 97.50 166 GLY A C 1
ATOM 1292 O O . GLY A 1 166 ? -8.729 -3.306 18.195 1.00 97.50 166 GLY A O 1
ATOM 1293 N N . PHE A 1 167 ? -8.198 -1.700 16.723 1.00 98.50 167 PHE A N 1
ATOM 1294 C CA . PHE A 1 167 ? -7.576 -2.570 15.740 1.00 98.50 167 PHE A CA 1
ATOM 1295 C C . PHE A 1 167 ? -6.227 -1.990 15.330 1.00 98.50 167 PHE A C 1
ATOM 1297 O O . PHE A 1 167 ? -6.117 -0.795 15.056 1.00 98.50 167 PHE A O 1
ATOM 1304 N N . LEU A 1 168 ? -5.224 -2.861 15.267 1.00 98.56 168 LEU A N 1
ATOM 1305 C CA . LEU A 1 168 ? -3.857 -2.540 14.884 1.00 98.56 168 LEU A CA 1
ATOM 1306 C C . LEU A 1 168 ? -3.508 -3.250 13.575 1.00 98.56 168 LEU A C 1
ATOM 1308 O O . LEU A 1 168 ? -3.547 -4.482 13.496 1.00 98.56 168 LEU A O 1
ATOM 1312 N N . VAL A 1 169 ? -3.108 -2.481 12.567 1.00 98.50 169 VAL A N 1
ATOM 1313 C CA . VAL A 1 169 ? -2.381 -2.989 11.403 1.00 98.50 169 VAL A CA 1
ATOM 1314 C C . VAL A 1 169 ? -0.909 -3.115 11.794 1.00 98.50 169 VAL A C 1
ATOM 1316 O O . VAL A 1 169 ? -0.179 -2.130 11.773 1.00 98.50 169 VAL A O 1
ATOM 1319 N N . TYR A 1 170 ? -0.489 -4.323 12.172 1.00 97.69 170 TYR A N 1
ATOM 1320 C CA . TYR A 1 170 ? 0.849 -4.598 12.730 1.00 97.69 170 TYR A CA 1
ATOM 1321 C C . TYR A 1 170 ? 1.860 -5.096 11.686 1.00 97.69 170 TYR A C 1
ATOM 1323 O O . TYR A 1 170 ? 3.050 -5.230 11.960 1.00 97.69 170 TYR A O 1
ATOM 1331 N N . LYS A 1 171 ? 1.375 -5.461 10.497 1.00 97.81 171 LYS A N 1
ATOM 1332 C CA . LYS A 1 171 ? 2.172 -6.007 9.398 1.00 97.81 171 LYS A CA 1
ATOM 1333 C C . LYS A 1 171 ? 1.527 -5.609 8.083 1.00 97.81 171 LYS A C 1
ATOM 1335 O O . LYS A 1 171 ? 0.319 -5.790 7.943 1.00 97.81 171 LYS A O 1
ATOM 1340 N N . GLY A 1 172 ? 2.299 -5.118 7.123 1.00 97.12 172 GLY A N 1
ATOM 1341 C CA . GLY A 1 172 ? 1.745 -4.715 5.836 1.00 97.12 172 GLY A CA 1
ATOM 1342 C C . GLY A 1 172 ? 2.787 -4.277 4.820 1.00 97.12 172 GLY A C 1
ATOM 1343 O O . GLY A 1 172 ? 3.957 -4.078 5.148 1.00 97.12 172 GLY A O 1
ATOM 1344 N N . LYS A 1 173 ? 2.333 -4.146 3.577 1.00 96.31 173 LYS A N 1
ATOM 1345 C CA . LYS A 1 173 ? 3.096 -3.625 2.441 1.00 96.31 173 LYS A CA 1
ATOM 1346 C C . LYS A 1 173 ? 2.240 -2.641 1.656 1.00 96.31 173 LYS A C 1
ATOM 1348 O O . LYS A 1 173 ? 1.013 -2.714 1.704 1.00 96.31 173 LYS A O 1
ATOM 1353 N N . GLY A 1 174 ? 2.874 -1.721 0.953 1.00 95.25 174 GLY A N 1
ATOM 1354 C CA . GLY A 1 174 ? 2.165 -0.663 0.259 1.00 95.25 174 GLY A CA 1
ATOM 1355 C C . GLY A 1 174 ? 3.044 0.114 -0.698 1.00 95.25 174 GLY A C 1
ATOM 1356 O O . GLY A 1 174 ? 4.230 -0.181 -0.863 1.00 95.25 174 GLY A O 1
ATOM 1357 N N . ASP A 1 175 ? 2.436 1.118 -1.312 1.00 94.44 175 ASP A N 1
ATOM 1358 C CA . ASP A 1 175 ? 3.105 2.042 -2.209 1.00 94.44 175 ASP A CA 1
ATOM 1359 C C . ASP A 1 175 ? 2.539 3.452 -2.087 1.00 94.44 175 ASP A C 1
ATOM 1361 O O . ASP A 1 175 ? 1.363 3.652 -1.772 1.00 94.44 175 ASP A O 1
ATOM 1365 N N . LEU A 1 176 ? 3.407 4.420 -2.343 1.00 94.25 176 LEU A N 1
ATOM 1366 C CA . LEU A 1 176 ? 3.050 5.792 -2.644 1.00 94.25 176 LEU A CA 1
ATOM 1367 C C . LEU A 1 176 ? 3.167 5.999 -4.143 1.00 94.25 176 LEU A C 1
ATOM 1369 O O . LEU A 1 176 ? 4.150 5.572 -4.744 1.00 94.25 176 LEU A O 1
ATOM 1373 N N . PHE A 1 177 ? 2.183 6.660 -4.737 1.00 94.00 177 PHE A N 1
ATOM 1374 C CA . PHE A 1 177 ? 2.169 6.995 -6.151 1.00 94.00 177 PHE A CA 1
ATOM 1375 C C . PHE A 1 177 ? 1.809 8.464 -6.325 1.00 94.00 177 PHE A C 1
ATOM 1377 O O . PHE A 1 177 ? 0.699 8.880 -5.994 1.00 94.00 177 PHE A O 1
ATOM 1384 N N . GLY A 1 178 ? 2.762 9.237 -6.826 1.00 92.62 178 GLY A N 1
ATOM 1385 C CA . GLY A 1 178 ? 2.662 10.680 -6.943 1.00 92.62 178 GLY A CA 1
ATOM 1386 C C . GLY A 1 178 ? 2.565 11.121 -8.389 1.00 92.62 178 GLY A C 1
ATOM 1387 O O . GLY A 1 178 ? 3.350 10.705 -9.246 1.00 92.62 178 GLY A O 1
ATOM 1388 N N . LEU A 1 179 ? 1.566 11.962 -8.636 1.00 90.00 179 LEU A N 1
ATOM 1389 C CA . LEU A 1 179 ? 1.381 12.713 -9.878 1.00 90.00 179 LEU A CA 1
ATOM 1390 C C . LEU A 1 179 ? 1.803 14.186 -9.720 1.00 90.00 179 LEU A C 1
ATOM 1392 O O . LEU A 1 179 ? 1.583 14.991 -10.620 1.00 90.00 179 LEU A O 1
ATOM 1396 N N . ASP A 1 180 ? 2.401 14.518 -8.577 1.00 85.62 180 ASP A N 1
ATOM 1397 C CA . ASP A 1 180 ? 3.045 15.791 -8.239 1.00 85.62 180 ASP A CA 1
ATOM 1398 C C . ASP A 1 180 ? 4.341 16.032 -9.020 1.00 85.62 180 ASP A C 1
ATOM 1400 O O . ASP A 1 180 ? 4.785 17.167 -9.155 1.00 85.62 180 ASP A O 1
ATOM 1404 N N . THR A 1 181 ? 4.944 14.967 -9.545 1.00 82.81 181 THR A N 1
ATOM 1405 C CA . THR A 1 181 ? 6.226 14.992 -10.250 1.00 82.81 181 THR A CA 1
ATOM 1406 C C . THR A 1 181 ? 6.102 14.457 -11.673 1.00 82.81 181 THR A C 1
ATOM 1408 O O . THR A 1 181 ? 5.207 13.671 -12.005 1.00 82.81 181 THR A O 1
ATOM 1411 N N . ARG A 1 182 ? 7.031 14.881 -12.537 1.00 83.88 182 ARG A N 1
ATOM 1412 C CA . ARG A 1 182 ? 7.200 14.353 -13.894 1.00 83.88 182 ARG A CA 1
ATOM 1413 C C . ARG A 1 182 ? 8.648 13.887 -14.092 1.00 83.88 182 ARG A C 1
ATOM 1415 O O . ARG A 1 182 ? 9.555 14.694 -13.914 1.00 83.88 182 ARG A O 1
ATOM 1422 N N . PRO A 1 183 ? 8.879 12.619 -14.477 1.00 87.56 183 PRO A N 1
ATOM 1423 C CA . PRO A 1 183 ? 7.886 11.549 -14.606 1.00 87.56 183 PRO A CA 1
ATOM 1424 C C . PRO A 1 183 ? 7.235 11.194 -13.252 1.00 87.56 183 PRO A C 1
ATOM 1426 O O . PRO A 1 183 ? 7.869 11.408 -12.218 1.00 87.56 183 PRO A O 1
ATOM 1429 N N . PRO A 1 184 ? 6.010 10.621 -13.245 1.00 90.75 184 PRO A N 1
ATOM 1430 C CA . PRO A 1 184 ? 5.366 10.161 -12.018 1.00 90.75 184 PRO A CA 1
ATOM 1431 C C . PRO A 1 184 ? 6.290 9.275 -11.195 1.00 90.75 184 PRO A C 1
ATOM 1433 O O . PRO A 1 184 ? 7.073 8.496 -11.752 1.00 90.75 184 PRO A O 1
ATOM 1436 N N . ARG A 1 185 ? 6.179 9.377 -9.874 1.00 90.31 185 ARG A N 1
ATOM 1437 C CA . ARG A 1 185 ? 7.022 8.636 -8.939 1.00 90.31 185 ARG A CA 1
ATOM 1438 C C . ARG A 1 185 ? 6.207 7.588 -8.191 1.00 90.31 185 ARG A C 1
ATOM 1440 O O . ARG A 1 185 ? 5.059 7.823 -7.815 1.00 90.31 185 ARG A O 1
ATOM 1447 N N . ARG A 1 186 ? 6.803 6.421 -7.965 1.00 91.38 186 ARG A N 1
ATOM 1448 C CA . ARG A 1 186 ? 6.277 5.351 -7.126 1.00 91.38 186 ARG A CA 1
ATOM 1449 C C . ARG A 1 186 ? 7.348 4.872 -6.160 1.00 91.38 186 ARG A C 1
ATOM 1451 O O . ARG A 1 186 ? 8.444 4.527 -6.583 1.00 91.38 186 ARG A O 1
ATOM 1458 N N . GLU A 1 187 ? 7.002 4.801 -4.884 1.00 91.12 187 GLU A N 1
ATOM 1459 C CA . GLU A 1 187 ? 7.869 4.261 -3.837 1.00 91.12 187 GLU A CA 1
ATOM 1460 C C . GLU A 1 187 ? 7.125 3.181 -3.066 1.00 91.12 187 GLU A C 1
ATOM 1462 O O . GLU A 1 187 ? 5.948 3.338 -2.750 1.00 91.12 187 GLU A O 1
ATOM 1467 N N . PHE A 1 188 ? 7.802 2.080 -2.758 1.00 91.94 188 PHE A N 1
ATOM 1468 C CA . PHE A 1 188 ? 7.213 0.945 -2.051 1.00 91.94 188 PHE A CA 1
ATOM 1469 C C . PHE A 1 188 ? 7.693 0.918 -0.604 1.00 91.94 188 PHE A C 1
ATOM 1471 O O . PHE A 1 188 ? 8.820 1.300 -0.298 1.00 91.94 188 PHE A O 1
ATOM 1478 N N . PHE A 1 189 ? 6.851 0.421 0.298 1.00 93.25 189 PHE A N 1
ATOM 1479 C CA . PHE A 1 189 ? 7.208 0.242 1.701 1.00 93.25 189 PHE A CA 1
ATOM 1480 C C . PHE A 1 189 ? 6.631 -1.057 2.262 1.00 93.25 189 PHE A C 1
ATOM 1482 O O . PHE A 1 189 ? 5.640 -1.600 1.767 1.00 93.25 189 PHE A O 1
ATOM 1489 N N . CYS A 1 190 ? 7.247 -1.560 3.328 1.00 94.94 190 CYS A N 1
ATOM 1490 C CA . CYS A 1 190 ? 6.771 -2.722 4.066 1.00 94.94 190 CYS A CA 1
ATOM 1491 C C . CYS A 1 190 ? 7.164 -2.634 5.545 1.00 94.94 190 CYS A C 1
ATOM 1493 O O . CYS A 1 190 ? 8.134 -1.967 5.902 1.00 94.94 190 CYS A O 1
ATOM 1495 N N . PHE A 1 191 ? 6.425 -3.312 6.419 1.00 95.44 191 PHE A N 1
ATOM 1496 C CA . PHE A 1 191 ? 6.693 -3.360 7.858 1.00 95.44 191 PHE A CA 1
ATOM 1497 C C . PHE A 1 191 ? 6.135 -4.641 8.490 1.00 95.44 191 PHE A C 1
ATOM 1499 O O . PHE A 1 191 ? 5.390 -5.397 7.862 1.00 95.44 191 PHE A O 1
ATOM 1506 N N . GLY A 1 192 ? 6.512 -4.908 9.744 1.00 94.44 192 GLY A N 1
ATOM 1507 C CA . GLY A 1 192 ? 6.051 -6.090 10.482 1.00 94.44 192 GLY A CA 1
ATOM 1508 C C . GLY A 1 192 ? 6.543 -7.421 9.898 1.00 94.44 192 GLY A C 1
ATOM 1509 O O . GLY A 1 192 ? 5.859 -8.438 10.014 1.00 94.44 192 GLY A O 1
ATOM 1510 N N . GLY A 1 193 ? 7.705 -7.417 9.235 1.00 92.94 193 GLY A N 1
ATOM 1511 C CA . GLY A 1 193 ? 8.302 -8.604 8.612 1.00 92.94 193 GLY A CA 1
ATOM 1512 C C . GLY A 1 193 ? 7.700 -8.990 7.256 1.00 92.94 193 GLY A C 1
ATOM 1513 O O . GLY A 1 193 ? 7.811 -10.147 6.857 1.00 92.94 193 GLY A O 1
ATOM 1514 N N . GLU A 1 194 ? 7.011 -8.075 6.566 1.00 94.00 194 GLU A N 1
ATOM 1515 C CA . GLU A 1 194 ? 6.741 -8.235 5.129 1.00 94.00 194 GLU A CA 1
ATOM 1516 C C . GLU A 1 194 ? 8.013 -8.028 4.296 1.00 94.00 194 GLU A C 1
ATOM 1518 O O . GLU A 1 194 ? 8.972 -7.393 4.736 1.00 94.00 194 GLU A O 1
ATOM 1523 N N . THR A 1 195 ? 8.005 -8.561 3.076 1.00 91.00 195 THR A N 1
ATOM 1524 C CA . THR A 1 195 ? 9.079 -8.360 2.100 1.00 91.00 195 THR A CA 1
ATOM 1525 C C . THR A 1 195 ? 8.773 -7.148 1.229 1.00 91.00 195 THR A C 1
ATOM 1527 O O . THR A 1 195 ? 7.650 -6.995 0.742 1.00 91.00 195 THR A O 1
ATOM 1530 N N . LEU A 1 196 ? 9.782 -6.302 1.018 1.00 88.94 196 LEU A N 1
ATOM 1531 C CA . LEU A 1 196 ? 9.674 -5.164 0.116 1.00 88.94 196 LEU A CA 1
ATOM 1532 C C . LEU A 1 196 ? 9.487 -5.663 -1.319 1.00 88.94 196 LEU A C 1
ATOM 1534 O O . LEU A 1 196 ? 10.234 -6.520 -1.793 1.00 88.94 196 LEU A O 1
ATOM 1538 N N . ARG A 1 197 ? 8.484 -5.119 -2.005 1.00 85.62 197 ARG A N 1
ATOM 1539 C CA . ARG A 1 197 ? 8.283 -5.346 -3.434 1.00 85.62 197 ARG A CA 1
ATOM 1540 C C . ARG A 1 197 ? 9.199 -4.406 -4.212 1.00 85.62 197 ARG A C 1
ATOM 1542 O O . ARG A 1 197 ? 9.156 -3.199 -4.000 1.00 85.62 197 ARG A O 1
ATOM 1549 N N . GLU A 1 198 ? 9.976 -4.958 -5.136 1.00 81.88 198 GLU A N 1
ATOM 1550 C CA . GLU A 1 198 ? 10.663 -4.160 -6.151 1.00 81.88 198 GLU A CA 1
ATOM 1551 C C . GLU A 1 198 ? 9.649 -3.730 -7.216 1.00 81.88 198 GLU A C 1
ATOM 1553 O O . GLU A 1 198 ? 8.936 -4.559 -7.792 1.00 81.88 198 GLU A O 1
ATOM 1558 N N . GLY A 1 199 ? 9.549 -2.419 -7.424 1.00 85.44 199 GLY A N 1
ATOM 1559 C CA . GLY A 1 199 ? 8.668 -1.829 -8.422 1.00 85.44 199 GLY A CA 1
ATOM 1560 C C . GLY A 1 199 ? 9.175 -1.986 -9.847 1.00 85.44 199 GLY A C 1
ATOM 1561 O O . GLY A 1 199 ? 10.345 -2.274 -10.087 1.00 85.44 199 GLY A O 1
ATOM 1562 N N . GLY A 1 200 ? 8.293 -1.704 -10.801 1.00 91.25 200 GLY A N 1
ATOM 1563 C CA . GLY A 1 200 ? 8.669 -1.570 -12.202 1.00 91.25 200 GLY A CA 1
ATOM 1564 C C . GLY A 1 200 ? 8.934 -2.893 -12.921 1.00 91.25 200 GLY A C 1
ATOM 1565 O O . GLY A 1 200 ? 9.012 -3.972 -12.339 1.00 91.25 200 GLY A O 1
ATOM 1566 N N . HIS A 1 201 ? 9.007 -2.812 -14.245 1.00 95.00 201 HIS A N 1
ATOM 1567 C CA . HIS A 1 201 ? 9.449 -3.927 -15.082 1.00 95.00 201 HIS A CA 1
ATOM 1568 C C . HIS A 1 201 ? 10.977 -4.013 -15.085 1.00 95.00 201 HIS A C 1
ATOM 1570 O O . HIS A 1 201 ? 11.658 -3.029 -14.799 1.00 95.00 201 HIS A O 1
ATOM 1576 N N . SER A 1 202 ? 11.520 -5.167 -15.458 1.00 95.25 202 SER A N 1
ATOM 1577 C CA . SER A 1 202 ? 12.963 -5.373 -15.605 1.00 95.25 202 SER A CA 1
ATOM 1578 C C . SER A 1 202 ? 13.313 -5.836 -17.014 1.00 95.25 202 SER A C 1
ATOM 1580 O O . SER A 1 202 ? 12.472 -6.386 -17.724 1.00 95.25 202 SER A O 1
ATOM 1582 N N . ILE A 1 203 ? 14.553 -5.594 -17.434 1.00 96.44 203 ILE A N 1
ATOM 1583 C CA . ILE A 1 203 ? 15.087 -6.046 -18.722 1.00 96.44 203 ILE A CA 1
ATOM 1584 C C . ILE A 1 203 ? 16.248 -6.992 -18.429 1.00 96.44 203 ILE A C 1
ATOM 1586 O O . ILE A 1 203 ? 17.164 -6.627 -17.697 1.00 96.44 203 ILE A O 1
ATOM 1590 N N . SER A 1 204 ? 16.196 -8.202 -18.984 1.00 96.81 204 SER A N 1
ATOM 1591 C CA . SER A 1 204 ? 17.257 -9.204 -18.881 1.00 96.81 204 SER A CA 1
ATOM 1592 C C . SER A 1 204 ? 18.505 -8.734 -19.637 1.00 96.81 204 SER A C 1
ATOM 1594 O O . SER A 1 204 ? 18.432 -8.554 -20.858 1.00 96.81 204 SER A O 1
ATOM 1596 N N . PRO A 1 205 ? 19.660 -8.546 -18.968 1.00 96.06 205 PRO A N 1
ATOM 1597 C CA . PRO A 1 205 ? 20.878 -8.108 -19.646 1.00 96.06 205 PRO A CA 1
ATOM 1598 C C . PRO A 1 205 ? 21.395 -9.111 -20.682 1.00 96.06 205 PRO A C 1
ATOM 1600 O O . PRO A 1 205 ? 21.953 -8.693 -21.691 1.00 96.06 205 PRO A O 1
ATOM 1603 N N . SER A 1 206 ? 21.200 -10.418 -20.460 1.00 96.88 206 SER A N 1
ATOM 1604 C CA . SER A 1 206 ? 21.666 -11.470 -21.377 1.00 96.88 206 SER A CA 1
ATOM 1605 C C . SER A 1 206 ? 20.816 -11.594 -22.636 1.00 96.88 206 SER A C 1
ATOM 1607 O O . SER A 1 206 ? 21.334 -11.975 -23.682 1.00 96.88 206 SER A O 1
ATOM 1609 N N . ASP A 1 207 ? 19.526 -11.273 -22.538 1.00 97.38 207 ASP A N 1
ATOM 1610 C CA . ASP A 1 207 ? 18.574 -11.457 -23.640 1.00 97.38 207 ASP A CA 1
ATOM 1611 C C . ASP A 1 207 ? 18.368 -10.156 -24.432 1.00 97.38 207 ASP A C 1
ATOM 1613 O O . ASP A 1 207 ? 17.829 -10.157 -25.540 1.00 97.38 207 ASP A O 1
ATOM 1617 N N . CYS A 1 208 ? 18.788 -9.017 -23.873 1.00 97.75 208 CYS A N 1
ATOM 1618 C CA . CYS A 1 208 ? 18.674 -7.715 -24.510 1.00 97.75 208 CYS A CA 1
ATOM 1619 C C . CYS A 1 208 ? 19.650 -7.576 -25.687 1.00 97.75 208 CYS A C 1
ATOM 1621 O O . CYS A 1 208 ? 20.862 -7.686 -25.533 1.00 97.75 208 CYS A O 1
ATOM 1623 N N . THR A 1 209 ? 19.129 -7.219 -26.860 1.00 97.38 209 THR A N 1
ATOM 1624 C CA . THR A 1 209 ? 19.936 -6.974 -28.070 1.00 97.38 209 THR A CA 1
ATOM 1625 C C . THR A 1 209 ? 20.423 -5.531 -28.220 1.00 97.38 209 THR A C 1
ATOM 1627 O O . THR A 1 209 ? 21.072 -5.207 -29.210 1.00 97.38 209 THR A O 1
ATOM 1630 N N . GLY A 1 210 ? 20.064 -4.633 -27.296 1.00 97.06 210 GLY A N 1
ATOM 1631 C CA . GLY A 1 210 ? 20.421 -3.212 -27.385 1.00 97.06 210 GLY A CA 1
ATOM 1632 C C . GLY A 1 210 ? 19.682 -2.422 -28.479 1.00 97.06 210 GLY A C 1
ATOM 1633 O O . GLY A 1 210 ? 20.084 -1.309 -28.798 1.00 97.06 210 GLY A O 1
ATOM 1634 N N . CYS A 1 211 ? 18.593 -2.950 -29.053 1.00 97.62 211 CYS A N 1
ATOM 1635 C CA . CYS A 1 211 ? 17.878 -2.301 -30.166 1.00 97.62 211 CYS A CA 1
ATOM 1636 C C . CYS A 1 211 ? 17.143 -0.989 -29.812 1.00 97.62 211 CYS A C 1
ATOM 1638 O O . CYS A 1 211 ? 16.817 -0.213 -30.705 1.00 97.62 211 CYS A O 1
ATOM 1640 N N . GLY A 1 212 ? 16.846 -0.743 -28.531 1.00 96.62 212 GLY A N 1
ATOM 1641 C CA . GLY A 1 212 ? 16.251 0.513 -28.050 1.00 96.62 212 GLY A CA 1
ATOM 1642 C C . GLY A 1 212 ? 14.749 0.715 -28.286 1.00 96.62 212 GLY A C 1
ATOM 1643 O O . GLY A 1 212 ? 14.204 1.717 -27.823 1.00 96.62 212 GLY A O 1
ATOM 1644 N N . THR A 1 213 ? 14.038 -0.230 -28.913 1.00 97.62 213 THR A N 1
ATOM 1645 C CA . THR A 1 213 ? 12.585 -0.117 -29.170 1.00 97.62 213 THR A CA 1
ATOM 1646 C C . THR A 1 213 ? 11.773 0.116 -27.890 1.00 97.62 213 THR A C 1
ATOM 1648 O O . THR A 1 213 ? 10.872 0.952 -27.866 1.00 97.62 213 THR A O 1
ATOM 1651 N N . CYS A 1 214 ? 12.128 -0.564 -26.793 1.00 97.69 214 CYS A N 1
ATOM 1652 C CA . CYS A 1 214 ? 11.470 -0.380 -25.496 1.00 97.69 214 CYS A CA 1
ATOM 1653 C C . CYS A 1 214 ? 11.620 1.050 -24.951 1.00 97.69 214 CYS A C 1
ATOM 1655 O O . CYS A 1 214 ? 10.655 1.605 -24.427 1.00 97.69 214 CYS A O 1
ATOM 1657 N N . ALA A 1 215 ? 12.797 1.665 -25.103 1.00 97.44 215 ALA A N 1
ATOM 1658 C CA . ALA A 1 215 ? 13.050 3.028 -24.650 1.00 97.44 215 ALA A CA 1
ATOM 1659 C C . ALA A 1 215 ? 12.295 4.067 -25.487 1.00 97.44 215 ALA A C 1
ATOM 1661 O O . ALA A 1 215 ? 11.722 5.005 -24.933 1.00 97.44 215 ALA A O 1
ATOM 1662 N N . GLN A 1 216 ? 12.212 3.864 -26.806 1.00 96.88 216 GLN A N 1
ATOM 1663 C CA . GLN A 1 216 ? 11.421 4.721 -27.694 1.00 96.88 216 GLN A CA 1
ATOM 1664 C C . GLN A 1 216 ? 9.933 4.692 -27.330 1.00 96.88 216 GLN A C 1
ATOM 1666 O O . GLN A 1 216 ? 9.313 5.750 -27.212 1.00 96.88 216 GLN A O 1
ATOM 1671 N N . ALA A 1 217 ? 9.388 3.498 -27.081 1.00 96.88 217 ALA A N 1
ATOM 1672 C CA . ALA A 1 217 ? 7.979 3.303 -26.754 1.00 96.88 217 ALA A CA 1
ATOM 1673 C C . ALA A 1 217 ? 7.606 3.694 -25.311 1.00 96.88 217 ALA A C 1
ATOM 1675 O O . ALA A 1 217 ? 6.425 3.801 -24.995 1.00 96.88 217 ALA A O 1
ATOM 1676 N N . CYS A 1 218 ? 8.581 3.901 -24.418 1.00 96.19 218 CYS A N 1
ATOM 1677 C CA . CYS A 1 218 ? 8.301 4.257 -23.030 1.00 96.19 218 CYS A CA 1
ATOM 1678 C C . CYS A 1 218 ? 7.666 5.661 -22.939 1.00 96.19 218 CYS A C 1
ATOM 1680 O O . CYS A 1 218 ? 8.318 6.637 -23.327 1.00 96.19 218 CYS A O 1
ATOM 1682 N N . PRO A 1 219 ? 6.443 5.802 -22.387 1.00 93.38 219 PRO A N 1
ATOM 1683 C CA . PRO A 1 219 ? 5.766 7.097 -22.310 1.00 93.38 219 PRO A CA 1
ATOM 1684 C C . PRO A 1 219 ? 6.423 8.049 -21.305 1.00 93.38 219 PRO A C 1
ATOM 1686 O O . PRO A 1 219 ? 6.411 9.255 -21.512 1.00 93.38 219 PRO A O 1
ATOM 1689 N N . THR A 1 220 ? 7.033 7.522 -20.238 1.00 92.38 220 THR A N 1
ATOM 1690 C CA . THR A 1 220 ? 7.707 8.324 -19.202 1.00 92.38 220 THR A CA 1
ATOM 1691 C C . THR A 1 220 ? 9.209 8.481 -19.427 1.00 92.38 220 THR A C 1
ATOM 1693 O O . THR A 1 220 ? 9.874 9.124 -18.623 1.00 92.38 220 THR A O 1
ATOM 1696 N N . LYS A 1 221 ? 9.756 7.905 -20.510 1.00 94.88 221 LYS A N 1
ATOM 1697 C CA . LYS A 1 221 ? 11.183 7.983 -20.882 1.00 94.88 221 LYS A CA 1
ATOM 1698 C C . LYS A 1 221 ? 12.153 7.531 -19.778 1.00 94.88 221 LYS A C 1
ATOM 1700 O O . LYS A 1 221 ? 13.271 8.017 -19.680 1.00 94.88 221 LYS A O 1
ATOM 1705 N N . VAL A 1 222 ? 11.747 6.537 -18.987 1.00 94.69 222 VAL A N 1
ATOM 1706 C CA . VAL A 1 222 ? 12.510 6.028 -17.827 1.00 94.69 222 VAL A CA 1
ATOM 1707 C C . VAL A 1 222 ? 13.423 4.842 -18.147 1.00 94.69 222 VAL A C 1
ATOM 1709 O O . VAL A 1 222 ? 13.904 4.170 -17.235 1.00 94.69 222 VAL A O 1
ATOM 1712 N N . ILE A 1 223 ? 13.615 4.536 -19.430 1.00 96.50 223 ILE A N 1
ATOM 1713 C CA . ILE A 1 223 ? 14.446 3.420 -19.887 1.00 96.50 223 ILE A CA 1
ATOM 1714 C C . ILE A 1 223 ? 15.690 3.993 -20.560 1.00 96.50 223 ILE A C 1
ATOM 1716 O O . ILE A 1 223 ? 15.576 4.728 -21.541 1.00 96.50 223 ILE A O 1
ATOM 1720 N N . SER A 1 224 ? 16.867 3.642 -20.052 1.00 96.31 224 SER A N 1
ATOM 1721 C CA . SER A 1 224 ? 18.160 4.136 -20.529 1.00 96.31 224 SER A CA 1
ATOM 1722 C C . SER A 1 224 ? 19.089 2.987 -20.912 1.00 96.31 224 SER A C 1
ATOM 1724 O O . SER A 1 224 ? 18.888 1.840 -20.511 1.00 96.31 224 SER A O 1
ATOM 1726 N N . GLN A 1 225 ? 20.092 3.281 -21.737 1.00 96.56 225 GLN A N 1
ATOM 1727 C CA . GLN A 1 225 ? 21.092 2.296 -22.135 1.00 96.56 225 GLN A CA 1
ATOM 1728 C C . GLN A 1 225 ? 22.208 2.218 -21.083 1.00 96.56 225 GLN A C 1
ATOM 1730 O O . GLN A 1 225 ? 22.786 3.236 -20.703 1.00 96.56 225 GLN A O 1
ATOM 1735 N N . HIS A 1 226 ? 22.515 1.007 -20.625 1.00 95.81 226 HIS A N 1
ATOM 1736 C CA . HIS A 1 226 ? 23.677 0.703 -19.798 1.00 95.81 226 HIS A CA 1
ATOM 1737 C C . HIS A 1 226 ? 24.967 0.784 -20.635 1.00 95.81 226 HIS A C 1
ATOM 1739 O O . HIS A 1 226 ? 24.927 0.459 -21.825 1.00 95.81 226 HIS A O 1
ATOM 1745 N N . PRO A 1 227 ? 26.132 1.115 -20.044 1.00 94.62 227 PRO A N 1
ATOM 1746 C CA . PRO A 1 227 ? 27.423 1.066 -20.739 1.00 94.62 227 PRO A CA 1
ATOM 1747 C C . PRO A 1 227 ? 27.735 -0.264 -21.446 1.00 94.62 227 PRO A C 1
ATOM 1749 O O . PRO A 1 227 ? 28.408 -0.267 -22.472 1.00 94.62 227 PRO A O 1
ATOM 1752 N N . ASP A 1 228 ? 27.190 -1.377 -20.949 1.00 93.75 228 ASP A N 1
ATOM 1753 C CA . ASP A 1 228 ? 27.345 -2.714 -21.551 1.00 93.75 228 ASP A CA 1
ATOM 1754 C C . ASP A 1 228 ? 26.383 -2.976 -22.731 1.00 93.75 228 ASP A C 1
ATOM 1756 O O . ASP A 1 228 ? 26.255 -4.104 -23.201 1.00 93.75 228 ASP A O 1
ATOM 1760 N N . GLY A 1 229 ? 25.653 -1.960 -23.197 1.00 92.56 229 GLY A N 1
ATOM 1761 C CA . GLY A 1 229 ? 24.813 -2.005 -24.397 1.00 92.56 229 GLY A CA 1
ATOM 1762 C C . GLY A 1 229 ? 23.365 -2.466 -24.188 1.00 92.56 229 GLY A C 1
ATOM 1763 O O . GLY A 1 229 ? 22.522 -2.170 -25.038 1.00 92.56 229 GLY A O 1
ATOM 1764 N N . HIS A 1 230 ? 23.044 -3.123 -23.068 1.00 95.69 230 HIS A N 1
ATOM 1765 C CA . HIS A 1 230 ? 21.667 -3.486 -22.703 1.00 95.69 230 HIS A CA 1
ATOM 1766 C C . HIS A 1 230 ? 20.879 -2.283 -22.158 1.00 95.69 230 HIS A C 1
ATOM 1768 O O . HIS A 1 230 ? 21.459 -1.278 -21.761 1.00 95.69 230 HIS A O 1
ATOM 1774 N N . PHE A 1 231 ? 19.547 -2.369 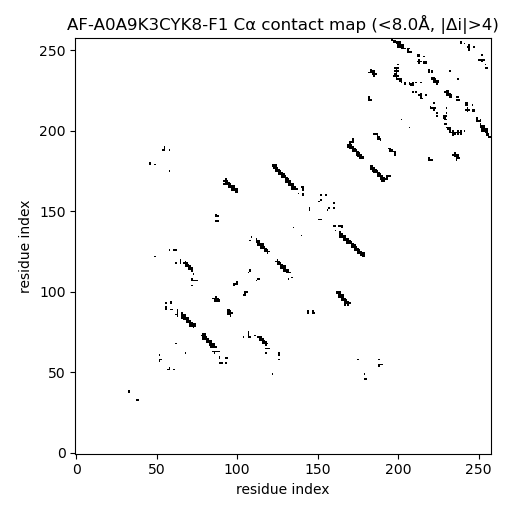-22.130 1.00 97.31 231 PHE A N 1
ATOM 1775 C CA . PHE A 1 231 ? 18.687 -1.318 -21.568 1.00 97.31 231 PHE A CA 1
ATOM 1776 C C . PHE A 1 231 ? 18.274 -1.628 -20.127 1.00 97.31 231 PHE A C 1
ATOM 1778 O O . PHE A 1 231 ? 18.128 -2.792 -19.761 1.00 97.31 231 PHE A O 1
ATOM 1785 N N . VAL A 1 232 ? 18.046 -0.584 -19.330 1.00 96.56 232 VAL A N 1
ATOM 1786 C CA . VAL A 1 232 ? 17.666 -0.652 -17.911 1.00 96.56 232 VAL A CA 1
ATOM 1787 C C . VAL A 1 232 ? 16.475 0.271 -17.657 1.00 96.56 232 VAL A C 1
ATOM 1789 O O . VAL A 1 232 ? 16.369 1.326 -18.277 1.00 96.56 232 VAL A O 1
ATOM 1792 N N . ILE A 1 233 ? 15.571 -0.119 -16.758 1.00 94.94 233 ILE A N 1
ATOM 1793 C CA . ILE A 1 233 ? 14.368 0.649 -16.396 1.00 94.94 233 ILE A CA 1
ATOM 1794 C C . ILE A 1 233 ? 14.583 1.266 -15.015 1.00 94.94 233 ILE A C 1
ATOM 1796 O O . ILE A 1 233 ? 14.948 0.538 -14.096 1.00 94.94 233 ILE A O 1
ATOM 1800 N N . SER A 1 234 ? 14.312 2.566 -14.850 1.00 92.94 234 SER A N 1
ATOM 1801 C CA . SER A 1 234 ? 14.232 3.196 -13.523 1.00 92.94 234 SER A CA 1
ATOM 1802 C C . SER A 1 234 ? 12.951 2.742 -12.803 1.00 92.94 234 SER A C 1
ATOM 1804 O O . SER A 1 234 ? 11.852 3.113 -13.240 1.00 92.94 234 SER A O 1
ATOM 1806 N N . PRO A 1 235 ? 13.043 1.948 -11.716 1.00 90.56 235 PRO A N 1
ATOM 1807 C CA . PRO A 1 235 ? 11.872 1.361 -11.063 1.00 90.56 235 PRO A CA 1
ATOM 1808 C C . PRO A 1 235 ? 10.915 2.408 -10.492 1.00 90.56 235 PRO A C 1
ATOM 1810 O O . PRO A 1 235 ? 9.707 2.323 -10.716 1.00 90.56 235 PRO A O 1
ATOM 1813 N N . SER A 1 236 ? 11.459 3.429 -9.822 1.00 89.12 236 SER A N 1
ATOM 1814 C CA . SER A 1 236 ? 10.678 4.450 -9.114 1.00 89.12 236 SER A CA 1
ATOM 1815 C C . SER A 1 236 ? 9.861 5.351 -10.037 1.00 89.12 236 SER A C 1
ATOM 1817 O O . SER A 1 236 ? 8.985 6.056 -9.561 1.00 89.12 236 SER A O 1
ATOM 1819 N N . ASN A 1 237 ? 10.102 5.338 -11.351 1.00 92.44 237 ASN A N 1
ATOM 1820 C CA . ASN A 1 237 ? 9.337 6.131 -12.320 1.00 92.44 237 ASN A CA 1
ATOM 1821 C C . ASN A 1 237 ? 8.623 5.264 -13.373 1.00 92.44 237 ASN A C 1
ATOM 1823 O O . ASN A 1 237 ? 8.056 5.758 -14.356 1.00 92.44 237 ASN A O 1
ATOM 1827 N N . CYS A 1 238 ? 8.648 3.943 -13.188 1.00 93.69 238 CYS A N 1
ATOM 1828 C CA . CYS A 1 238 ? 7.963 3.008 -14.059 1.00 93.69 238 CYS A CA 1
ATOM 1829 C C . CYS A 1 238 ? 6.455 3.012 -13.768 1.00 93.69 238 CYS A C 1
ATOM 1831 O O . CYS A 1 238 ? 6.022 2.740 -12.650 1.00 93.69 238 CYS A O 1
ATOM 1833 N N . LEU A 1 239 ? 5.634 3.240 -14.799 1.00 93.25 239 LEU A N 1
ATOM 1834 C CA . LEU A 1 239 ? 4.170 3.153 -14.680 1.00 93.25 239 LEU A CA 1
ATOM 1835 C C . LEU A 1 239 ? 3.643 1.715 -14.580 1.00 93.25 239 LEU A C 1
ATOM 1837 O O . LEU A 1 239 ? 2.449 1.525 -14.366 1.00 93.25 239 LEU A O 1
ATOM 1841 N N . GLU A 1 240 ? 4.505 0.712 -14.775 1.00 93.94 240 GLU A N 1
ATOM 1842 C CA . GLU A 1 240 ? 4.118 -0.703 -14.887 1.00 93.94 240 GLU A CA 1
ATOM 1843 C C . GLU A 1 240 ? 3.050 -0.950 -15.979 1.00 93.94 240 GLU A C 1
ATOM 1845 O O . GLU A 1 240 ? 2.220 -1.848 -15.865 1.00 93.94 240 GLU A O 1
ATOM 1850 N N . CYS A 1 241 ? 3.063 -0.136 -17.044 1.00 94.69 241 CYS A N 1
ATOM 1851 C CA . CYS A 1 241 ? 2.061 -0.159 -18.118 1.00 94.69 241 CYS A CA 1
ATOM 1852 C C . CYS A 1 241 ? 2.230 -1.305 -19.128 1.00 94.69 241 CYS A C 1
ATOM 1854 O O . CYS A 1 241 ? 1.303 -1.603 -19.870 1.00 94.69 241 CYS A O 1
ATOM 1856 N N . GLY A 1 242 ? 3.407 -1.927 -19.185 1.00 95.25 242 GLY A N 1
ATOM 1857 C CA . GLY A 1 242 ? 3.683 -3.061 -20.064 1.00 95.25 242 GLY A CA 1
ATOM 1858 C C . GLY A 1 242 ? 4.028 -2.762 -21.524 1.00 95.25 242 GLY A C 1
ATOM 1859 O O . GLY A 1 242 ? 4.466 -3.681 -22.207 1.00 95.25 242 GLY A O 1
ATOM 1860 N N . THR A 1 243 ? 3.979 -1.511 -21.995 1.00 96.94 243 THR A N 1
ATOM 1861 C CA . THR A 1 243 ? 4.320 -1.173 -23.395 1.00 96.94 243 THR A CA 1
ATOM 1862 C C . THR A 1 243 ? 5.705 -1.678 -23.813 1.00 96.94 243 THR A C 1
ATOM 1864 O O . THR A 1 243 ? 5.874 -2.198 -24.911 1.00 96.94 243 THR A O 1
ATOM 1867 N N . CYS A 1 244 ? 6.711 -1.587 -22.935 1.00 97.38 244 CYS A N 1
ATOM 1868 C CA . CYS A 1 244 ? 8.056 -2.089 -23.227 1.00 97.38 244 CYS A CA 1
ATOM 1869 C C . CYS A 1 244 ? 8.111 -3.613 -23.428 1.00 97.38 244 CYS A C 1
ATOM 1871 O O . CYS A 1 244 ? 8.966 -4.076 -24.179 1.00 97.38 244 CYS A O 1
ATOM 1873 N N . MET A 1 245 ? 7.213 -4.375 -22.792 1.00 97.06 245 MET A N 1
ATOM 1874 C CA . MET A 1 245 ? 7.090 -5.821 -22.994 1.00 97.06 245 MET A CA 1
ATOM 1875 C C . MET A 1 245 ? 6.482 -6.129 -24.362 1.00 97.06 245 MET A C 1
ATOM 1877 O O . MET A 1 245 ? 7.011 -6.969 -25.081 1.00 97.06 245 MET A O 1
ATOM 1881 N N . GLU A 1 246 ? 5.423 -5.413 -24.742 1.00 97.19 246 GLU A N 1
ATOM 1882 C CA . GLU A 1 246 ? 4.711 -5.619 -26.010 1.00 97.19 246 GLU A CA 1
ATOM 1883 C C . GLU A 1 246 ? 5.598 -5.367 -27.234 1.00 97.19 246 GLU A C 1
ATOM 1885 O O . GLU A 1 246 ? 5.531 -6.104 -28.214 1.00 97.19 246 GLU A O 1
ATOM 1890 N N . VAL A 1 247 ? 6.455 -4.343 -27.175 1.00 98.00 247 VAL A N 1
ATOM 1891 C CA . VAL A 1 247 ? 7.301 -3.948 -28.313 1.00 98.00 247 VAL A CA 1
ATOM 1892 C C . VAL A 1 247 ? 8.660 -4.649 -28.351 1.00 98.00 247 VAL A C 1
ATOM 1894 O O . VAL A 1 247 ? 9.432 -4.416 -29.281 1.00 98.00 247 VAL A O 1
ATOM 1897 N N . CYS A 1 248 ? 9.017 -5.452 -27.343 1.00 98.00 248 CYS A N 1
ATOM 1898 C CA . CYS A 1 248 ? 10.336 -6.078 -27.290 1.00 98.00 248 CYS A CA 1
ATOM 1899 C C . CYS A 1 248 ? 10.415 -7.260 -28.273 1.00 98.00 248 CYS A C 1
ATOM 1901 O O . CYS A 1 248 ? 9.804 -8.297 -28.015 1.00 98.00 248 CYS A O 1
ATOM 1903 N N . PRO A 1 249 ? 11.220 -7.182 -29.352 1.00 97.38 249 PRO A N 1
ATOM 1904 C CA . PRO A 1 249 ? 11.228 -8.211 -30.398 1.00 97.38 249 PRO A CA 1
ATOM 1905 C C . PRO A 1 249 ? 11.800 -9.558 -29.931 1.00 97.38 249 PRO A C 1
ATOM 1907 O O . PRO A 1 249 ? 11.581 -10.578 -30.577 1.00 97.38 249 PRO A O 1
ATOM 1910 N N . VAL A 1 250 ? 12.548 -9.554 -28.825 1.00 97.75 250 VAL A N 1
ATOM 1911 C CA . VAL A 1 250 ? 13.217 -10.732 -28.251 1.00 97.75 250 VAL A CA 1
ATOM 1912 C C . VAL A 1 250 ? 12.651 -11.133 -26.886 1.00 97.75 250 VAL A C 1
ATOM 1914 O O . VAL A 1 250 ? 13.179 -12.038 -26.253 1.00 97.75 250 VAL A O 1
ATOM 1917 N N . GLY A 1 251 ? 11.596 -10.460 -26.410 1.00 97.00 251 GLY A N 1
ATOM 1918 C CA . GLY A 1 251 ? 10.953 -10.801 -25.136 1.00 97.00 251 GLY A CA 1
ATOM 1919 C C . GLY A 1 251 ? 11.839 -10.628 -23.895 1.00 97.00 251 GLY A C 1
ATOM 1920 O O . GLY A 1 251 ? 11.603 -11.282 -22.887 1.00 97.00 251 GLY A O 1
ATOM 1921 N N . ALA A 1 252 ? 12.843 -9.746 -23.935 1.00 97.56 252 ALA A N 1
ATOM 1922 C CA . ALA A 1 252 ? 13.797 -9.550 -22.836 1.00 97.56 252 ALA A CA 1
ATOM 1923 C C . ALA A 1 252 ? 13.218 -8.810 -21.611 1.00 97.56 252 ALA A C 1
ATOM 1925 O O . ALA A 1 252 ? 13.935 -8.599 -20.635 1.00 97.56 252 ALA A O 1
ATOM 1926 N N . VAL A 1 253 ? 11.957 -8.367 -21.650 1.00 97.19 253 VAL A N 1
ATOM 1927 C CA . VAL A 1 253 ? 11.335 -7.557 -20.589 1.00 97.19 253 VAL A CA 1
ATOM 1928 C C . VAL A 1 253 ? 10.411 -8.421 -19.730 1.00 97.19 253 VAL A C 1
ATOM 1930 O O . VAL A 1 253 ? 9.555 -9.125 -20.254 1.00 97.19 253 VAL A O 1
ATOM 1933 N N . SER A 1 254 ? 10.552 -8.335 -18.407 1.00 94.75 254 SER A N 1
ATOM 1934 C CA . SER A 1 254 ? 9.753 -9.078 -17.427 1.00 94.75 254 SER A CA 1
ATOM 1935 C C . SER A 1 254 ? 8.883 -8.157 -16.569 1.00 94.75 254 SER A C 1
ATOM 1937 O O . SER A 1 254 ? 9.297 -7.058 -16.189 1.00 94.75 254 SER A O 1
ATOM 1939 N N . LYS A 1 255 ? 7.677 -8.627 -16.216 1.00 91.38 255 LYS A N 1
ATOM 1940 C CA . LYS A 1 255 ? 6.784 -7.937 -15.271 1.00 91.38 255 LYS A CA 1
ATOM 1941 C C . LYS A 1 255 ? 7.460 -7.843 -13.894 1.00 91.38 255 LYS A C 1
ATOM 1943 O O . LYS A 1 255 ? 8.116 -8.789 -13.460 1.00 91.38 255 LYS A O 1
ATOM 1948 N N . GLY A 1 256 ? 7.252 -6.726 -13.194 1.00 80.56 256 GLY A N 1
ATOM 1949 C CA . GLY A 1 256 ? 7.654 -6.600 -11.793 1.00 80.56 256 GLY A CA 1
ATOM 1950 C C . GLY A 1 256 ? 6.913 -7.625 -10.939 1.00 80.56 256 GLY A C 1
ATOM 1951 O O . GLY A 1 256 ? 5.746 -7.921 -11.212 1.00 80.56 256 GLY A O 1
ATOM 1952 N N . LYS A 1 257 ? 7.586 -8.187 -9.933 1.00 66.31 257 LYS A N 1
ATOM 1953 C CA . LYS A 1 257 ? 6.997 -9.195 -9.035 1.00 66.31 257 LYS A CA 1
ATOM 1954 C C . LYS A 1 257 ? 5.849 -8.569 -8.232 1.00 66.31 257 LYS A C 1
ATOM 1956 O O . LYS A 1 257 ? 5.970 -7.417 -7.830 1.00 66.31 257 LYS A O 1
ATOM 1961 N N . GLU A 1 258 ? 4.757 -9.305 -8.021 1.00 56.38 258 GLU A N 1
ATOM 1962 C CA . GLU A 1 258 ? 3.558 -8.896 -7.254 1.00 56.38 258 GLU A CA 1
ATOM 1963 C C . GLU A 1 258 ? 3.549 -9.514 -5.843 1.00 56.38 258 GLU A C 1
ATOM 1965 O O . GLU A 1 258 ? 3.914 -10.708 -5.741 1.00 56.38 258 GLU A O 1
#

Secondary structure (DSSP, 8-state):
-----SSSS-PPP--------GGGT--S-TT----TTPPPTTTT----------SHHHHHHHHHHH-EEEEEEE-TTS-EEEEEEE--EE-SS-EEEEEETTSHHHHHHHHH-EEEEEEE-TTSEEEEEEEEEEEE-SHHHHHHHHHT-TTHHHHS-GGGGGGEEEEEEEEEEEEEEESSSSS-EEEEEEETTPPPPPPS-EE-TTT-----HHHHH-TT--EEE-TTS-EEE-GGG-----HHHHT-TT--EEPPP-

Sequence (258 aa):
MLEVSRLLSDSPPAMTPSTTDYSGYFTEPVYNLISPGEEDPYTDLDMGFVSWPENQKAALQFLRDIKSVTFSTVKADGGPTSRTMDVMIVDEEGLWFLTARGKALHAQLMRTGKVAICGMSKDLVAVRLEGSVKRIEGKEVIDRIFACNDHMETIYPGDTRYILEGFLVYKGKGDLFGLDTRPPRREFFCFGGETLREGGHSISPSDCTGCGTCAQACPTKVISQHPDGHFVISPSNCLECGTCMEVCPVGAVSKGKE

Mean predicted aligned error: 11.15 Å

InterPro domains:
  IPR011576 Pyridoxamine 5'-phosphate oxidase, N-terminal [PF01243] (57-145)
  IPR012349 FMN-binding split barrel [G3DSA:2.30.110.10] (55-194)
  IPR017896 4Fe-4S ferredoxin-type, iron-sulphur binding domain [PF12838] (208-252)
  IPR017896 4Fe-4S ferredoxin-type, iron-sulphur binding domain [PS51379] (199-228)
  IPR017896 4Fe-4S ferredoxin-type, iron-sulphur binding domain [PS51379] (229-258)
  IPR017900 4Fe-4S ferredoxin, iron-sulphur binding, conserved site [PS00198] (208-219)
  IPR017900 4Fe-4S ferredoxin, iron-sulphur binding, conserved site [PS00198] (238-249)
  IPR050572 Iron-Sulfur Ferredoxin [PTHR43687] (146-254)

Organism: NCBI:txid797122

Solvent-accessible surface area (backbone atoms only — not comparable to full-atom values): 15171 Å² total; per-residue (Å²): 142,81,84,93,79,82,89,82,82,79,77,76,80,82,78,72,82,74,84,72,78,58,77,80,78,68,73,70,66,91,82,68,83,62,57,98,87,56,77,66,92,62,78,79,60,76,70,59,91,72,86,70,61,88,45,49,68,42,48,50,42,50,49,43,72,57,25,67,26,39,41,32,41,52,44,96,88,67,47,78,48,74,46,78,44,56,45,51,50,67,60,97,69,35,42,30,34,71,48,43,69,89,39,70,66,40,58,29,38,76,70,66,31,45,39,36,38,39,39,64,48,96,65,49,37,32,39,40,37,42,30,36,46,44,82,45,83,61,67,66,56,51,53,53,44,43,78,66,35,71,74,51,47,80,79,32,54,78,77,58,46,71,52,45,44,37,35,35,34,47,26,28,38,36,38,38,42,29,68,56,47,87,57,39,39,43,49,65,36,38,36,66,86,50,74,72,63,62,60,20,46,45,47,42,66,90,58,38,82,47,80,55,56,34,37,72,61,35,90,63,61,44,44,46,75,44,96,89,49,21,54,45,53,45,35,45,42,44,83,68,77,52,57,40,43,76,59,33,94,73,58,28,45,42,81,44,71,130